Protein AF-A0A026WZ89-F1 (afdb_monomer_lite)

InterPro domains:
  IPR006076 FAD dependent oxidoreductase [PF01266] (88-191)
  IPR023209 D-amino-acid oxidase [PTHR11530] (75-196)

Structure (mmCIF, N/CA/C/O backbone):
data_AF-A0A026WZ89-F1
#
_entry.id   AF-A0A026WZ89-F1
#
loop_
_atom_site.group_PDB
_atom_site.id
_atom_site.type_symbol
_atom_site.label_atom_id
_atom_site.label_alt_id
_atom_site.label_comp_id
_atom_site.label_asym_id
_atom_site.label_entity_id
_atom_site.label_seq_id
_atom_site.pdbx_PDB_ins_code
_atom_site.Cartn_x
_atom_site.Cartn_y
_atom_site.Cartn_z
_atom_site.occupancy
_atom_site.B_iso_or_equiv
_atom_site.auth_seq_id
_atom_site.auth_comp_id
_atom_site.auth_asym_id
_atom_site.auth_atom_id
_atom_site.pdbx_PDB_model_num
ATOM 1 N N . MET A 1 1 ? -16.899 -4.564 26.098 1.00 80.94 1 MET A N 1
ATOM 2 C CA . MET A 1 1 ? -17.025 -3.342 25.270 1.00 80.94 1 MET A CA 1
ATOM 3 C C . MET A 1 1 ? -17.074 -3.781 23.821 1.00 80.94 1 MET A C 1
ATOM 5 O O . MET A 1 1 ? -16.331 -4.696 23.488 1.00 80.94 1 MET A O 1
ATOM 9 N N . LYS A 1 2 ? -17.943 -3.187 23.001 1.00 87.88 2 LYS A N 1
ATOM 10 C CA . LYS A 1 2 ? -18.013 -3.466 21.561 1.00 87.88 2 LYS A CA 1
ATOM 11 C C . LYS A 1 2 ? -17.421 -2.286 20.804 1.00 87.88 2 LYS A C 1
ATOM 13 O O . LYS A 1 2 ? -17.760 -1.152 21.132 1.00 87.88 2 LYS A O 1
ATOM 18 N N . ILE A 1 3 ? -16.538 -2.549 19.848 1.00 90.38 3 ILE A N 1
ATOM 19 C CA . ILE A 1 3 ? -15.858 -1.522 19.055 1.00 90.38 3 ILE A CA 1
ATOM 20 C C . ILE A 1 3 ? -16.005 -1.878 17.581 1.00 90.38 3 ILE A C 1
ATOM 22 O O . ILE A 1 3 ? -15.678 -2.990 17.167 1.00 90.38 3 ILE A O 1
ATOM 26 N N . ALA A 1 4 ? -16.487 -0.922 16.794 1.00 92.62 4 ALA A N 1
ATOM 27 C CA . ALA A 1 4 ? -16.527 -1.025 15.345 1.00 92.62 4 ALA A CA 1
ATOM 28 C C . ALA A 1 4 ? -15.346 -0.249 14.751 1.00 92.62 4 ALA A C 1
ATOM 30 O O . ALA A 1 4 ? -15.132 0.911 15.097 1.00 92.62 4 ALA A O 1
ATOM 31 N N . VAL A 1 5 ? -14.593 -0.880 13.853 1.00 92.94 5 VAL A N 1
ATOM 32 C CA . VAL A 1 5 ? -13.573 -0.223 13.030 1.00 92.94 5 VAL A CA 1
ATOM 33 C C . VAL A 1 5 ? -14.082 -0.197 11.597 1.00 92.94 5 VAL A C 1
ATOM 35 O O . VAL A 1 5 ? -14.373 -1.247 11.031 1.00 92.94 5 VAL A O 1
ATOM 38 N N . VAL A 1 6 ? -14.200 0.990 11.005 1.00 91.38 6 VAL A N 1
ATOM 39 C CA . VAL A 1 6 ? -14.677 1.159 9.626 1.00 91.38 6 VAL A CA 1
ATOM 40 C C . VAL A 1 6 ? -13.481 1.417 8.710 1.00 91.38 6 VAL A C 1
ATOM 42 O O . VAL A 1 6 ? -12.772 2.407 8.864 1.00 91.38 6 VAL A O 1
ATOM 45 N N . GLY A 1 7 ? -13.248 0.505 7.767 1.00 89.31 7 GLY A N 1
ATOM 46 C CA . GLY A 1 7 ? -12.163 0.535 6.790 1.00 89.31 7 GLY A CA 1
ATOM 47 C C . GLY A 1 7 ? -11.302 -0.732 6.823 1.00 89.31 7 GLY A C 1
ATOM 48 O O . GLY A 1 7 ? -10.605 -0.999 7.796 1.00 89.31 7 GLY A O 1
ATOM 49 N N . GLY A 1 8 ? -11.284 -1.483 5.717 1.00 89.44 8 GLY A N 1
ATOM 50 C CA . GLY A 1 8 ? -10.454 -2.689 5.542 1.00 89.44 8 GLY A CA 1
ATOM 51 C C . GLY A 1 8 ? -9.017 -2.416 5.077 1.00 89.44 8 GLY A C 1
ATOM 52 O O . GLY A 1 8 ? -8.271 -3.347 4.793 1.00 89.44 8 GLY A O 1
ATOM 53 N N . GLY A 1 9 ? -8.629 -1.143 4.957 1.00 89.19 9 GLY A N 1
ATOM 54 C CA . GLY A 1 9 ? -7.285 -0.734 4.545 1.00 89.19 9 GLY A CA 1
ATOM 55 C C . GLY A 1 9 ? -6.222 -0.958 5.624 1.00 89.19 9 GLY A C 1
ATOM 56 O O . GLY A 1 9 ? -6.530 -1.286 6.769 1.00 89.19 9 GLY A O 1
ATOM 57 N N . VAL A 1 10 ? -4.957 -0.685 5.284 1.00 89.75 10 VAL A N 1
ATOM 58 C CA . VAL A 1 10 ? -3.811 -0.830 6.200 1.00 89.75 10 VAL A CA 1
ATOM 59 C C . VAL A 1 10 ? -4.015 -0.074 7.514 1.00 89.75 10 VAL A C 1
ATOM 61 O O . VAL A 1 10 ? -3.660 -0.587 8.571 1.00 89.75 10 VAL A O 1
ATOM 64 N N . ILE A 1 11 ? -4.644 1.106 7.467 1.00 89.31 11 ILE A N 1
ATOM 65 C CA . ILE A 1 11 ? -4.934 1.906 8.660 1.00 89.31 11 ILE A CA 1
ATOM 66 C C . ILE A 1 11 ? -5.949 1.198 9.559 1.00 89.31 11 ILE A C 1
ATOM 68 O O . ILE A 1 11 ? -5.650 0.940 10.721 1.00 89.31 11 ILE A O 1
ATOM 72 N N . GLY A 1 12 ? -7.114 0.822 9.021 1.00 92.00 12 GLY A N 1
ATOM 73 C CA . GLY A 1 12 ? -8.179 0.200 9.807 1.00 92.00 12 GLY A CA 1
ATOM 74 C C . GLY A 1 12 ? -7.791 -1.175 10.352 1.00 92.00 12 GLY A C 1
ATOM 75 O O . GLY A 1 12 ? -7.985 -1.435 11.538 1.00 92.00 12 GLY A O 1
ATOM 76 N N . LEU A 1 13 ? -7.138 -2.024 9.550 1.00 93.19 13 LEU A N 1
ATOM 77 C CA . LEU A 1 13 ? -6.640 -3.319 10.030 1.00 93.19 13 LEU A CA 1
ATOM 78 C C . LEU A 1 13 ? -5.549 -3.164 11.099 1.00 93.19 13 LEU A C 1
ATOM 80 O O . LEU A 1 13 ? -5.564 -3.898 12.087 1.00 93.19 13 LEU A O 1
ATOM 84 N N . THR A 1 14 ? -4.646 -2.185 10.963 1.00 93.62 14 THR A N 1
ATOM 85 C CA . THR A 1 14 ? -3.652 -1.896 12.013 1.00 93.62 14 THR A CA 1
ATOM 86 C C . THR A 1 14 ? -4.333 -1.401 13.286 1.00 93.62 14 THR A C 1
ATOM 88 O O . THR A 1 14 ? -4.008 -1.875 14.372 1.00 93.62 14 THR A O 1
ATOM 91 N N . THR A 1 15 ? -5.319 -0.507 13.187 1.00 93.44 15 THR A N 1
ATOM 92 C CA . THR A 1 15 ? -6.103 -0.051 14.343 1.00 93.44 15 THR A CA 1
ATOM 93 C C . THR A 1 15 ? -6.823 -1.207 15.036 1.00 93.44 15 THR A C 1
ATOM 95 O O . THR A 1 15 ? -6.701 -1.346 16.252 1.00 93.44 15 THR A O 1
ATOM 98 N N . ALA A 1 16 ? -7.509 -2.074 14.289 1.00 94.38 16 ALA A N 1
ATOM 99 C CA . ALA A 1 16 ? -8.207 -3.234 14.841 1.00 94.38 16 ALA A CA 1
ATOM 100 C C . ALA A 1 16 ? -7.247 -4.213 15.536 1.00 94.38 16 ALA A C 1
ATOM 102 O O . ALA A 1 16 ? -7.506 -4.646 16.660 1.00 94.38 16 ALA A O 1
ATOM 103 N N . PHE A 1 17 ? -6.106 -4.508 14.905 1.00 94.75 17 PHE A N 1
ATOM 104 C CA . PHE A 1 17 ? -5.068 -5.354 15.490 1.00 94.75 17 PHE A CA 1
ATOM 105 C C . PHE A 1 17 ? -4.565 -4.778 16.819 1.00 94.75 17 PHE A C 1
ATOM 107 O O . PHE A 1 17 ? -4.553 -5.464 17.842 1.00 94.75 17 PHE A O 1
ATOM 114 N N . ARG A 1 18 ? -4.200 -3.495 16.842 1.00 93.69 18 ARG A N 1
ATOM 115 C CA . ARG A 1 18 ? -3.661 -2.862 18.051 1.00 93.69 18 ARG A CA 1
ATOM 116 C C . ARG A 1 18 ? -4.703 -2.761 19.162 1.00 93.69 18 ARG A C 1
ATOM 118 O O . ARG A 1 18 ? -4.381 -3.042 20.316 1.00 93.69 18 ARG A O 1
ATOM 125 N N . LEU A 1 19 ? -5.959 -2.457 18.832 1.00 92.44 19 LEU A N 1
ATOM 126 C CA . LEU A 1 19 ? -7.066 -2.515 19.790 1.00 92.44 19 LEU A CA 1
ATOM 127 C C . LEU A 1 19 ? -7.163 -3.894 20.451 1.00 92.44 19 LEU A C 1
ATOM 129 O O . LEU A 1 19 ? -7.210 -3.972 21.677 1.00 92.44 19 LEU A O 1
ATOM 133 N N . GLN A 1 20 ? -7.133 -4.971 19.662 1.00 90.88 20 GLN A N 1
ATOM 134 C CA . GLN A 1 20 ? -7.302 -6.337 20.163 1.00 90.88 20 GLN A CA 1
ATOM 135 C C . GLN A 1 20 ? -6.132 -6.795 21.041 1.00 90.88 20 GLN A C 1
ATOM 137 O O . GLN A 1 20 ? -6.346 -7.470 22.047 1.00 90.88 20 GLN A O 1
ATOM 142 N N . TYR A 1 21 ? -4.894 -6.471 20.667 1.00 87.88 21 TYR A N 1
ATOM 143 C CA . TYR A 1 21 ? -3.712 -7.084 21.284 1.00 87.88 21 TYR A CA 1
ATOM 144 C C . TYR A 1 21 ? -2.999 -6.191 22.305 1.00 87.88 21 TYR A C 1
ATOM 146 O O . TYR A 1 21 ? -2.444 -6.707 23.285 1.00 87.88 21 TYR A O 1
ATOM 154 N N . GLU A 1 22 ? -3.037 -4.872 22.116 1.00 88.00 22 GLU A N 1
ATOM 155 C CA . GLU A 1 22 ? -2.251 -3.920 22.909 1.00 88.00 22 GLU A CA 1
ATOM 156 C C . GLU A 1 22 ? -3.095 -3.147 23.925 1.00 88.00 22 GLU A C 1
ATOM 158 O O . GLU A 1 22 ? -2.641 -2.943 25.048 1.00 88.00 22 GLU A O 1
ATOM 163 N N . PHE A 1 23 ? -4.323 -2.755 23.570 1.00 83.81 23 PHE A N 1
ATOM 164 C CA . PHE A 1 23 ? -5.112 -1.828 24.393 1.00 83.81 23 PHE A CA 1
ATOM 165 C C . PHE A 1 23 ? -6.318 -2.469 25.086 1.00 83.81 23 PHE A C 1
ATOM 167 O O . PHE A 1 23 ? -6.592 -2.163 26.245 1.00 83.81 23 PHE A O 1
ATOM 174 N N . MET A 1 24 ? -7.058 -3.349 24.405 1.00 84.38 24 MET A N 1
ATOM 175 C CA . MET A 1 24 ? -8.361 -3.837 24.868 1.00 84.38 24 MET A CA 1
ATOM 176 C C . MET A 1 24 ? -8.593 -5.317 24.544 1.00 84.38 24 MET A C 1
ATOM 178 O O . MET A 1 24 ? -9.488 -5.680 23.784 1.00 84.38 24 MET A O 1
ATOM 182 N N . ARG A 1 25 ? -7.838 -6.203 25.202 1.00 81.94 25 ARG A N 1
ATOM 183 C CA . ARG A 1 25 ? -7.876 -7.661 24.957 1.00 81.94 25 ARG A CA 1
ATOM 184 C C . ARG A 1 25 ? -9.243 -8.331 25.114 1.00 81.94 25 ARG A C 1
ATOM 186 O O . ARG A 1 25 ? -9.478 -9.363 24.500 1.00 81.94 25 ARG A O 1
ATOM 193 N N . ASN A 1 26 ? -10.133 -7.742 25.913 1.00 88.12 26 ASN A N 1
ATOM 194 C CA . ASN A 1 26 ? -11.479 -8.264 26.175 1.00 88.12 26 ASN A CA 1
ATOM 195 C C . ASN A 1 26 ? -12.580 -7.513 25.402 1.00 88.12 26 ASN A C 1
ATOM 197 O O . ASN A 1 26 ? -13.765 -7.703 25.685 1.00 88.12 26 ASN A O 1
ATOM 201 N N . ALA A 1 27 ? -12.221 -6.59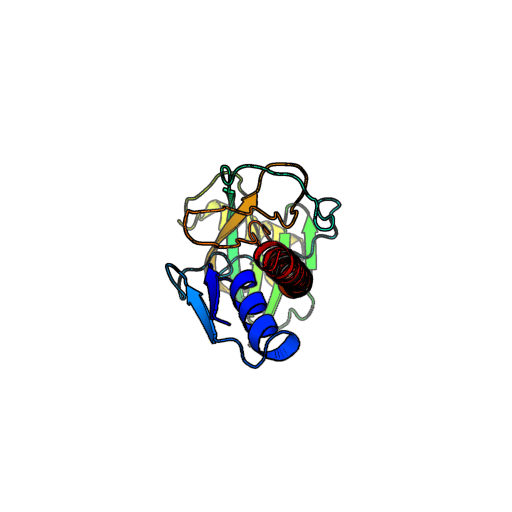6 24.498 1.00 87.75 27 A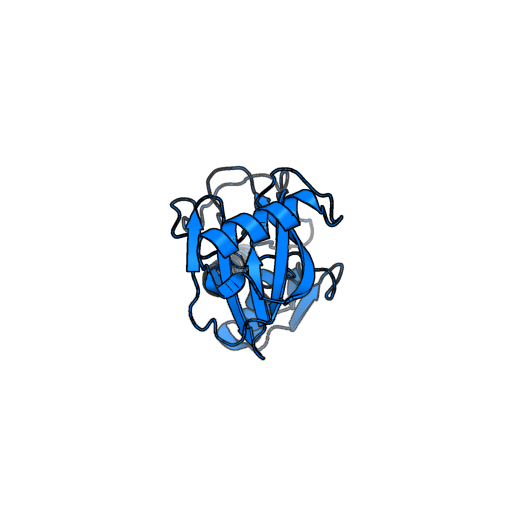LA A N 1
ATOM 202 C CA . ALA A 1 27 ? -13.198 -5.939 23.640 1.00 87.75 27 ALA A CA 1
ATOM 203 C C . ALA A 1 27 ? -13.593 -6.854 22.475 1.00 87.75 27 ALA A C 1
ATOM 205 O O . ALA A 1 27 ? -12.768 -7.578 21.927 1.00 87.75 27 ALA A O 1
ATOM 206 N N . GLU A 1 28 ? -14.865 -6.794 22.094 1.00 91.94 28 GLU A N 1
ATOM 207 C CA . GLU A 1 28 ? -15.373 -7.398 20.866 1.00 91.94 28 GLU A CA 1
ATOM 208 C C . GLU A 1 28 ? -15.154 -6.388 19.736 1.00 91.94 28 GLU A C 1
ATOM 210 O O . GLU A 1 28 ? -15.788 -5.328 19.722 1.00 91.94 28 GLU A O 1
ATOM 215 N N . ILE A 1 29 ? -14.218 -6.683 18.833 1.00 93.81 29 ILE A N 1
ATOM 216 C CA . ILE A 1 29 ? -13.829 -5.787 17.739 1.00 93.81 29 ILE A CA 1
ATOM 217 C C . ILE A 1 29 ? -14.390 -6.332 16.432 1.00 93.81 29 ILE A C 1
ATOM 219 O O . ILE A 1 29 ? -14.101 -7.462 16.046 1.00 93.81 29 ILE A O 1
ATOM 223 N N . THR A 1 30 ? -15.180 -5.516 15.739 1.00 95.25 30 THR A N 1
ATOM 224 C CA . THR A 1 30 ? -15.721 -5.838 14.413 1.00 95.25 30 THR A CA 1
ATOM 225 C C . THR A 1 30 ? -15.164 -4.862 13.387 1.00 95.25 30 THR A C 1
ATOM 227 O O . THR A 1 30 ? -15.253 -3.650 13.579 1.00 95.25 30 THR A O 1
ATOM 230 N N . VAL A 1 31 ? -14.594 -5.380 12.298 1.00 95.00 31 VAL A N 1
ATOM 231 C CA . VAL A 1 31 ? -14.108 -4.565 11.177 1.00 95.00 31 VAL A CA 1
ATOM 232 C C . VAL A 1 31 ? -15.152 -4.569 10.068 1.00 95.00 31 VAL A C 1
ATOM 234 O O . VAL A 1 31 ? -15.514 -5.629 9.563 1.00 95.00 31 VAL A O 1
ATOM 237 N N . PHE A 1 32 ? -15.610 -3.385 9.676 1.00 94.44 32 PHE A N 1
ATOM 238 C CA . PHE A 1 32 ? -16.506 -3.180 8.545 1.00 94.44 32 PHE A CA 1
ATOM 239 C C . PHE A 1 32 ? -15.726 -2.610 7.367 1.00 94.44 32 PHE A C 1
ATOM 241 O O . PHE A 1 32 ? -14.955 -1.665 7.521 1.00 94.44 32 PHE A O 1
ATOM 248 N N . ALA A 1 33 ? -15.941 -3.158 6.180 1.00 91.50 33 ALA A N 1
ATOM 249 C CA . ALA A 1 33 ? -15.393 -2.643 4.936 1.00 91.50 33 ALA A CA 1
ATOM 250 C C . ALA A 1 33 ? -16.383 -2.930 3.807 1.00 91.50 33 ALA A C 1
ATOM 252 O O . ALA A 1 33 ? -17.078 -3.942 3.850 1.00 91.50 33 ALA A O 1
ATOM 253 N N . GLU A 1 34 ? -16.429 -2.060 2.799 1.00 88.56 34 GLU A N 1
ATOM 254 C CA . GLU A 1 34 ? -17.180 -2.337 1.569 1.00 88.56 34 GLU A CA 1
ATOM 255 C C . GLU A 1 34 ? -16.593 -3.553 0.834 1.00 88.56 34 GLU A C 1
ATOM 257 O O . GLU A 1 34 ? -17.320 -4.428 0.372 1.00 88.56 34 GLU A O 1
ATOM 262 N N . SER A 1 35 ? -15.262 -3.636 0.783 1.00 87.31 35 SER A N 1
ATOM 263 C CA . SER A 1 35 ? -14.512 -4.770 0.251 1.00 87.31 35 SER A CA 1
ATOM 264 C C . SER A 1 35 ? -13.214 -4.959 1.035 1.00 87.31 35 SER A C 1
ATOM 266 O O . SER A 1 35 ? -12.618 -3.990 1.509 1.00 87.31 35 SER A O 1
ATOM 268 N N . PHE A 1 36 ? -12.769 -6.210 1.154 1.00 86.56 36 PHE A N 1
ATOM 269 C CA . PHE A 1 36 ? -11.438 -6.557 1.666 1.00 86.56 36 PHE A CA 1
ATOM 270 C C . PHE A 1 36 ? -10.428 -6.835 0.546 1.00 86.56 36 PHE A C 1
ATOM 272 O O . PHE A 1 36 ? -9.226 -6.794 0.793 1.00 86.56 36 PHE A O 1
ATOM 279 N N . ASP A 1 37 ? -10.908 -7.058 -0.680 1.00 83.06 37 ASP A N 1
ATOM 280 C CA . ASP A 1 37 ? -10.068 -7.317 -1.851 1.00 83.06 37 ASP A CA 1
ATOM 281 C C . ASP A 1 37 ? -9.722 -6.014 -2.588 1.00 83.06 37 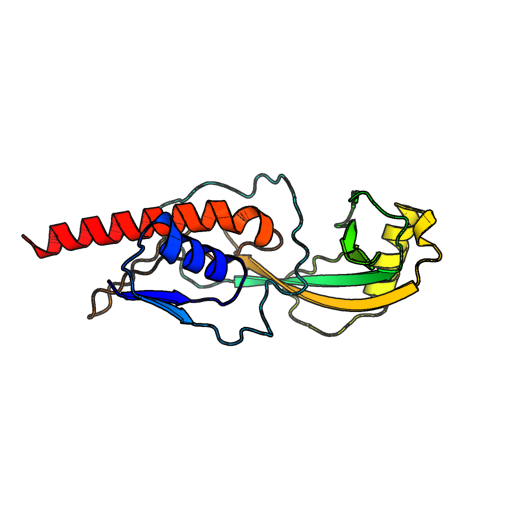ASP A C 1
ATOM 283 O O . ASP A 1 37 ? -8.587 -5.813 -3.017 1.00 83.06 37 ASP A O 1
ATOM 287 N N . ASN A 1 38 ? -10.685 -5.091 -2.681 1.00 81.56 38 ASN A N 1
ATOM 288 C CA . ASN A 1 38 ? -10.546 -3.813 -3.380 1.00 81.56 38 ASN A CA 1
ATOM 289 C C . ASN A 1 38 ? -10.398 -2.664 -2.377 1.00 81.56 38 ASN A C 1
ATOM 291 O O . ASN A 1 38 ? -11.351 -1.943 -2.086 1.00 81.56 38 ASN A O 1
ATOM 295 N N . ILE A 1 39 ? -9.195 -2.501 -1.826 1.00 82.94 39 ILE A N 1
ATOM 296 C CA . ILE A 1 39 ? -8.883 -1.466 -0.828 1.00 82.94 39 ILE A CA 1
ATOM 297 C C . ILE A 1 39 ? -7.881 -0.446 -1.371 1.00 82.94 39 ILE A C 1
ATOM 299 O O . ILE A 1 39 ? -6.947 -0.791 -2.083 1.00 82.94 39 ILE A O 1
ATOM 303 N N . VAL A 1 40 ? -7.991 0.811 -0.938 1.00 75.50 40 VAL A N 1
ATOM 304 C CA . VAL A 1 40 ? -7.070 1.910 -1.313 1.00 75.50 40 VAL A CA 1
ATOM 305 C C . VAL A 1 40 ? -5.622 1.715 -0.837 1.00 75.50 40 VAL A C 1
ATOM 307 O O . VAL A 1 40 ? -4.722 2.457 -1.207 1.00 75.50 40 VAL A O 1
ATOM 310 N N . SER A 1 41 ? -5.378 0.725 0.025 1.00 74.00 41 SER A N 1
ATOM 311 C CA . SER A 1 41 ? -4.022 0.320 0.416 1.00 74.00 41 SER A CA 1
ATOM 312 C C . SER A 1 41 ? -3.381 -0.645 -0.583 1.00 74.00 41 SER A C 1
ATOM 314 O O . SER A 1 41 ? -2.167 -0.826 -0.556 1.00 74.00 41 SER A O 1
ATOM 316 N N . TYR A 1 42 ? -4.180 -1.269 -1.450 1.00 75.56 42 TYR A N 1
ATOM 317 C CA . TYR A 1 42 ? -3.707 -2.128 -2.522 1.00 75.56 42 TYR A CA 1
ATOM 318 C C . TYR A 1 42 ? -3.136 -1.244 -3.634 1.00 75.56 42 TYR A C 1
ATOM 320 O O . TYR A 1 42 ? -3.732 -0.231 -3.993 1.00 75.56 42 TYR A O 1
ATOM 328 N N . THR A 1 43 ? -1.945 -1.572 -4.137 1.00 74.88 43 THR A N 1
ATOM 329 C CA . THR A 1 43 ? -1.241 -0.821 -5.196 1.00 74.88 43 THR A CA 1
ATOM 330 C C . THR A 1 43 ? -0.776 0.603 -4.841 1.00 74.88 43 THR A C 1
ATOM 332 O O . THR A 1 43 ? 0.126 1.128 -5.502 1.00 74.88 43 THR A O 1
ATOM 335 N N . ALA A 1 44 ? -1.272 1.225 -3.773 1.00 65.06 44 ALA A N 1
ATOM 336 C CA . ALA A 1 44 ? -0.687 2.452 -3.250 1.00 65.06 44 ALA A CA 1
ATOM 337 C C . ALA A 1 44 ? 0.736 2.156 -2.752 1.00 65.06 44 ALA A C 1
ATOM 339 O O . ALA A 1 44 ? 0.937 1.586 -1.679 1.00 65.06 44 ALA A O 1
ATOM 340 N N . ALA A 1 45 ? 1.751 2.524 -3.537 1.00 59.09 45 ALA A N 1
ATOM 341 C CA . ALA A 1 45 ? 3.122 2.436 -3.060 1.00 59.09 45 ALA A CA 1
ATOM 342 C C . ALA A 1 45 ? 3.245 3.332 -1.824 1.00 59.09 45 ALA A C 1
ATOM 344 O O . ALA A 1 45 ? 2.949 4.528 -1.900 1.00 59.09 45 ALA A O 1
ATOM 345 N N . GLY A 1 46 ? 3.654 2.742 -0.699 1.00 61.84 46 GLY A N 1
ATOM 346 C CA . GLY A 1 46 ? 4.006 3.482 0.504 1.00 61.84 46 GLY A CA 1
ATOM 347 C C . GLY A 1 46 ? 5.214 4.355 0.194 1.00 61.84 46 GLY A C 1
ATOM 348 O O . GLY A 1 46 ? 6.340 3.863 0.162 1.00 61.84 46 GLY A O 1
ATOM 349 N N . ILE A 1 47 ? 4.990 5.633 -0.097 1.00 64.00 47 ILE A N 1
ATOM 350 C CA . ILE A 1 47 ? 6.074 6.568 -0.375 1.00 64.00 47 ILE A CA 1
ATOM 351 C C . ILE A 1 47 ? 6.532 7.135 0.962 1.00 64.00 47 ILE A C 1
ATOM 353 O O . ILE A 1 47 ? 5.825 7.912 1.601 1.00 64.00 47 ILE A O 1
ATOM 357 N N . PHE A 1 48 ? 7.750 6.779 1.371 1.00 57.31 48 PHE A N 1
ATOM 358 C CA . PHE A 1 48 ? 8.400 7.420 2.507 1.00 57.31 48 PHE A CA 1
ATOM 359 C C . PHE A 1 48 ? 8.931 8.792 2.083 1.00 57.31 48 PHE A C 1
ATOM 361 O O . PHE A 1 48 ? 10.077 8.947 1.663 1.00 57.31 48 PHE A O 1
ATOM 368 N N . ARG A 1 49 ? 8.071 9.803 2.161 1.00 60.81 49 ARG A N 1
ATOM 369 C CA . ARG A 1 49 ? 8.459 11.206 2.019 1.00 60.81 49 ARG A CA 1
ATOM 370 C C . ARG A 1 49 ? 8.552 11.834 3.408 1.00 60.81 49 ARG A C 1
ATOM 372 O O . ARG A 1 49 ? 7.554 11.975 4.106 1.00 60.81 49 ARG A O 1
ATOM 379 N N . VAL A 1 50 ? 9.744 12.245 3.825 1.00 50.59 50 VAL A N 1
ATOM 380 C CA . VAL A 1 50 ? 9.884 13.063 5.040 1.00 50.59 50 VAL A CA 1
ATOM 381 C C . VAL A 1 50 ? 9.393 14.475 4.699 1.00 50.59 50 VAL A C 1
ATOM 383 O O . VAL A 1 50 ? 10.168 15.329 4.284 1.00 50.59 50 VAL A O 1
ATOM 386 N N . GLY A 1 51 ? 8.076 14.683 4.743 1.00 54.88 51 GLY A N 1
ATOM 387 C CA . GLY A 1 51 ? 7.416 15.948 4.421 1.00 54.88 51 GLY A CA 1
ATOM 388 C C . GLY A 1 51 ? 6.902 16.674 5.664 1.00 54.88 51 GLY A C 1
ATOM 389 O O . GLY A 1 51 ? 6.572 16.054 6.672 1.00 54.88 51 GLY A O 1
ATOM 390 N N . THR A 1 52 ? 6.771 17.998 5.574 1.00 46.41 52 THR A N 1
ATOM 391 C CA . THR A 1 52 ? 6.223 18.875 6.632 1.00 46.41 52 THR A CA 1
ATOM 392 C C . THR A 1 52 ? 4.703 18.757 6.813 1.00 46.41 52 THR A C 1
ATOM 394 O O . THR A 1 52 ? 4.127 19.404 7.686 1.00 46.41 52 THR A O 1
ATOM 397 N N . SER A 1 53 ? 4.034 17.930 6.004 1.00 49.91 53 SER A N 1
ATOM 398 C CA . SER A 1 53 ? 2.574 17.759 5.987 1.00 49.91 53 SER A CA 1
ATOM 399 C C . SER A 1 53 ? 2.013 16.969 7.176 1.00 49.91 53 SER A C 1
ATOM 401 O O . SER A 1 53 ? 0.795 16.818 7.278 1.00 49.91 53 SER A O 1
ATOM 403 N N . TYR A 1 54 ? 2.872 16.473 8.071 1.00 54.47 54 TYR A N 1
ATOM 404 C CA . TYR A 1 54 ? 2.472 15.677 9.229 1.00 54.47 54 TYR A CA 1
ATOM 405 C C . TYR A 1 54 ? 2.640 16.456 10.527 1.00 54.47 54 TYR A C 1
ATOM 407 O O . TYR A 1 54 ? 3.723 16.932 10.863 1.00 54.47 54 TYR A O 1
ATOM 415 N N . CYS A 1 55 ? 1.545 16.579 11.268 1.00 50.38 55 CYS A N 1
ATOM 416 C CA . CYS A 1 55 ? 1.506 17.075 12.637 1.00 50.38 55 CYS A CA 1
ATOM 417 C C . CYS A 1 55 ? 0.579 16.164 13.445 1.00 50.38 55 CYS A C 1
ATOM 419 O O . CYS A 1 55 ? -0.291 15.517 12.864 1.00 50.38 55 CYS A O 1
ATOM 421 N N . GLY A 1 56 ? 0.801 16.096 14.760 1.00 46.03 56 GLY A N 1
ATOM 422 C CA . GLY A 1 56 ? -0.026 15.307 15.677 1.00 46.03 56 GLY A CA 1
ATOM 423 C C . GLY A 1 56 ? -1.498 15.730 15.678 1.00 46.03 56 GLY A C 1
ATOM 424 O O . GLY A 1 56 ? -1.886 16.681 14.993 1.00 46.03 56 GLY A O 1
ATOM 425 N N . ALA A 1 57 ? -2.312 15.007 16.447 1.00 52.66 57 ALA A N 1
ATOM 426 C CA . ALA A 1 57 ? -3.742 15.266 16.576 1.00 52.66 57 ALA A CA 1
ATOM 427 C C . ALA A 1 57 ? -4.032 16.747 16.889 1.00 52.66 57 ALA A C 1
ATOM 429 O O . ALA A 1 57 ? -3.304 17.388 17.650 1.00 52.66 57 ALA A O 1
ATOM 430 N N . SER A 1 58 ? -5.098 17.300 16.303 1.00 52.03 58 SER A N 1
ATOM 431 C CA . SER A 1 58 ? -5.604 18.624 16.679 1.00 52.03 58 SER A CA 1
ATOM 432 C C . SER A 1 58 ? -7.115 18.610 16.827 1.00 52.03 58 SER A C 1
ATOM 434 O O . SER A 1 58 ? -7.804 17.970 16.040 1.00 52.03 58 SER A O 1
ATOM 436 N N . GLU A 1 59 ? -7.627 19.392 17.771 1.00 49.03 59 GLU A N 1
ATOM 437 C CA . GLU A 1 59 ? -9.049 19.483 18.131 1.00 49.03 59 GLU A CA 1
ATOM 438 C C . GLU A 1 59 ? -9.899 20.307 17.135 1.00 49.03 59 GLU A C 1
ATOM 440 O O . GLU A 1 59 ? -10.817 21.021 17.527 1.00 49.03 59 GLU A O 1
ATOM 445 N N . THR A 1 60 ? -9.589 20.278 15.837 1.00 49.03 60 THR A N 1
ATOM 446 C CA . THR A 1 60 ? -10.324 21.070 14.838 1.00 49.03 60 THR A CA 1
ATOM 447 C C . THR A 1 60 ? -11.452 20.255 14.210 1.00 49.03 60 THR A C 1
ATOM 449 O O . THR A 1 60 ? -11.179 19.269 13.527 1.00 49.03 60 THR A O 1
ATOM 452 N N . ASN A 1 61 ? -12.694 20.713 14.390 1.00 40.16 61 ASN A N 1
ATOM 453 C CA . ASN A 1 61 ? -13.893 20.205 13.716 1.00 40.16 61 ASN A CA 1
ATOM 454 C C . ASN A 1 61 ? -13.895 20.625 12.233 1.00 40.16 61 ASN A C 1
ATOM 456 O O . ASN A 1 61 ? -14.396 21.692 11.879 1.00 40.16 61 ASN A O 1
ATOM 460 N N . THR A 1 62 ? -13.342 19.801 11.354 1.00 44.25 62 THR A N 1
ATOM 461 C CA . THR A 1 62 ? -13.494 19.913 9.899 1.00 44.25 62 THR A CA 1
ATOM 462 C C . THR A 1 62 ? -14.526 18.896 9.414 1.00 44.25 62 THR A C 1
ATOM 464 O O . THR A 1 62 ? -14.272 17.698 9.439 1.00 44.25 62 THR A O 1
ATOM 467 N N . SER A 1 63 ? -15.682 19.342 8.925 1.00 45.09 63 SER A N 1
ATOM 468 C CA . SER A 1 63 ? -16.699 18.454 8.330 1.00 45.09 63 SER A CA 1
ATOM 469 C C . SER A 1 63 ? -16.089 17.380 7.409 1.00 45.09 63 SER A C 1
ATOM 471 O O . SER A 1 63 ? -15.142 17.690 6.681 1.00 45.09 63 SER A O 1
ATOM 473 N N . LEU A 1 64 ? -16.665 16.169 7.403 1.00 50.66 64 LEU A N 1
ATOM 474 C CA . LEU A 1 64 ? -16.313 14.958 6.623 1.00 50.66 64 LEU A CA 1
ATOM 475 C C . LEU A 1 64 ? -16.208 15.125 5.079 1.00 50.66 64 LEU A C 1
ATOM 477 O O . LEU A 1 64 ? -16.248 14.147 4.340 1.00 50.66 64 LEU A O 1
ATOM 481 N N . ASN A 1 65 ? -16.087 16.341 4.550 1.00 47.97 65 ASN A N 1
ATOM 482 C CA . ASN A 1 65 ? -16.625 16.700 3.240 1.00 47.97 65 ASN A CA 1
ATOM 483 C C . ASN A 1 65 ? -15.618 16.890 2.094 1.00 47.97 65 ASN A C 1
ATOM 485 O O . ASN A 1 65 ? -16.019 17.402 1.055 1.00 47.97 65 ASN A O 1
ATOM 489 N N . SER A 1 66 ? -14.362 16.448 2.193 1.00 57.88 66 SER A N 1
ATOM 490 C CA . SER A 1 66 ? -13.527 16.334 0.981 1.00 57.88 66 SER A CA 1
ATOM 491 C C . SER A 1 66 ? -12.373 15.342 1.131 1.00 57.88 66 SER A C 1
ATOM 493 O O . SER A 1 66 ? -11.225 15.706 1.399 1.00 57.88 66 SER A O 1
ATOM 495 N N . ILE A 1 67 ? -12.670 14.053 0.930 1.00 65.75 67 ILE A N 1
ATOM 496 C CA . ILE A 1 67 ? -11.632 13.120 0.480 1.00 65.75 67 ILE A CA 1
ATOM 497 C C . ILE A 1 67 ? -11.487 13.329 -1.022 1.00 65.75 67 ILE A C 1
ATOM 499 O O . ILE A 1 67 ? -12.450 13.166 -1.764 1.00 65.75 67 ILE A O 1
ATOM 503 N N . LEU A 1 68 ? -10.281 13.676 -1.447 1.00 71.81 68 LEU A N 1
ATOM 504 C CA . LEU A 1 68 ? -9.879 13.659 -2.845 1.00 71.81 68 LEU A CA 1
ATOM 505 C C . LEU A 1 68 ? -8.945 12.482 -3.078 1.00 71.81 68 LEU A C 1
ATOM 507 O O . LEU A 1 68 ? -8.335 11.962 -2.144 1.00 71.81 68 LEU A O 1
ATOM 511 N N . TYR A 1 69 ? -8.788 12.064 -4.326 1.00 74.12 69 TYR A N 1
ATOM 512 C CA . TYR A 1 69 ? -7.908 10.951 -4.656 1.00 74.12 69 TYR A CA 1
ATOM 513 C C . TYR A 1 69 ? -6.724 11.408 -5.500 1.00 74.12 69 TYR A C 1
ATOM 515 O O . TYR A 1 69 ? -6.864 12.169 -6.456 1.00 74.12 69 TYR A O 1
ATOM 523 N N . PHE A 1 70 ? -5.533 10.912 -5.157 1.00 75.44 70 PHE A N 1
ATOM 524 C CA . PHE A 1 70 ? -4.415 10.907 -6.094 1.00 75.44 70 PHE A CA 1
ATOM 525 C C . PHE A 1 70 ? -4.319 9.548 -6.764 1.00 75.44 70 PHE A C 1
ATOM 527 O O . PHE A 1 70 ? -4.058 8.539 -6.108 1.00 75.44 70 PHE A O 1
ATOM 534 N N . PHE A 1 71 ? -4.429 9.541 -8.083 1.00 80.69 71 PHE A N 1
ATOM 535 C CA . PHE A 1 71 ? -4.172 8.358 -8.881 1.00 80.69 71 PHE A CA 1
ATOM 536 C C . PHE A 1 71 ? -2.684 8.005 -8.885 1.00 80.69 71 PHE A C 1
ATOM 538 O O . PHE A 1 71 ? -1.812 8.877 -9.015 1.00 80.69 71 PHE A O 1
ATOM 545 N N . ASN A 1 72 ? -2.399 6.708 -8.795 1.00 83.12 72 ASN A N 1
ATOM 546 C CA . ASN A 1 72 ? -1.074 6.142 -8.968 1.00 83.12 72 ASN A CA 1
ATOM 547 C C . ASN A 1 72 ? -1.068 5.037 -10.018 1.00 83.12 72 ASN A C 1
ATOM 549 O O . ASN A 1 72 ? -1.967 4.207 -10.069 1.00 83.12 72 ASN A O 1
ATOM 553 N N . CYS A 1 73 ? 0.010 4.988 -10.792 1.00 86.56 73 CYS A N 1
ATOM 554 C CA . CYS A 1 73 ? 0.347 3.891 -11.683 1.00 86.56 73 CYS A CA 1
ATOM 555 C C . CYS A 1 73 ? 1.727 3.342 -11.318 1.00 86.56 73 CYS A C 1
ATOM 557 O O . CYS A 1 73 ? 2.672 4.111 -11.111 1.00 86.56 73 CYS A O 1
ATOM 559 N N . ASN A 1 74 ? 1.823 2.015 -11.254 1.00 90.62 74 ASN A N 1
ATOM 560 C CA . ASN A 1 74 ? 3.033 1.267 -10.954 1.00 90.62 74 ASN A CA 1
ATOM 561 C C . ASN A 1 74 ? 3.246 0.171 -11.999 1.00 90.62 74 ASN A C 1
ATOM 563 O O . ASN A 1 74 ? 2.302 -0.414 -12.533 1.00 90.62 74 ASN A O 1
ATOM 567 N N . LEU A 1 75 ? 4.508 -0.166 -12.231 1.00 93.94 75 LEU A N 1
ATOM 568 C CA . LEU A 1 75 ? 4.926 -1.264 -13.088 1.00 93.94 75 LEU A CA 1
ATOM 569 C C . LEU A 1 75 ? 5.689 -2.267 -12.240 1.00 93.94 75 LEU A C 1
ATOM 571 O O . LEU A 1 75 ? 6.631 -1.904 -11.543 1.00 93.94 75 LEU A O 1
ATOM 575 N N . ILE A 1 76 ? 5.317 -3.535 -12.320 1.00 95.19 76 ILE A N 1
ATOM 576 C CA . ILE A 1 76 ? 6.046 -4.607 -11.655 1.00 95.19 76 ILE A CA 1
ATOM 577 C C . ILE A 1 76 ? 6.909 -5.289 -12.702 1.00 95.19 76 ILE A C 1
ATOM 579 O O . ILE A 1 76 ? 6.390 -5.783 -13.702 1.00 95.19 76 ILE A O 1
ATOM 583 N N . VAL A 1 77 ? 8.220 -5.319 -12.484 1.00 97.19 77 VAL A N 1
ATOM 584 C CA . VAL A 1 77 ? 9.189 -5.896 -13.422 1.00 97.19 77 VAL A CA 1
ATOM 585 C C . VAL A 1 77 ? 10.006 -7.002 -12.771 1.00 97.19 77 VAL A C 1
ATOM 587 O O . VAL A 1 77 ? 10.205 -7.008 -11.559 1.00 97.19 77 VAL A O 1
ATOM 590 N N . ASN A 1 78 ? 10.507 -7.934 -13.576 1.00 97.94 78 ASN A N 1
ATOM 591 C CA . ASN A 1 78 ? 11.477 -8.927 -13.137 1.00 97.94 78 ASN A CA 1
ATOM 592 C C . ASN A 1 78 ? 12.889 -8.331 -13.220 1.00 97.94 78 ASN A C 1
ATOM 594 O O . ASN A 1 78 ? 13.400 -8.105 -14.321 1.00 97.94 78 ASN A O 1
ATOM 598 N N . ALA A 1 79 ? 13.502 -8.063 -12.069 1.00 97.56 79 ALA A N 1
ATOM 599 C CA . ALA A 1 79 ? 14.856 -7.523 -11.975 1.00 97.56 79 ALA A CA 1
ATOM 600 C C . ALA A 1 79 ? 15.534 -7.979 -10.665 1.00 97.56 79 ALA A C 1
ATOM 602 O O . ALA A 1 79 ? 15.797 -7.164 -9.777 1.00 97.56 79 ALA A O 1
ATOM 603 N N . PRO A 1 80 ? 15.856 -9.281 -10.522 1.00 97.00 80 PRO A N 1
ATOM 604 C CA . PRO A 1 80 ? 16.340 -9.868 -9.270 1.00 97.00 80 PRO A CA 1
ATOM 605 C C . PRO A 1 80 ? 17.674 -9.295 -8.785 1.00 97.00 80 PRO A C 1
ATOM 607 O O . PRO A 1 80 ? 18.019 -9.474 -7.618 1.00 97.00 80 PRO A O 1
ATOM 610 N N . TRP A 1 81 ? 18.425 -8.619 -9.654 1.00 97.25 81 TRP A N 1
ATOM 611 C CA . TRP A 1 81 ? 19.680 -7.946 -9.322 1.00 97.25 81 TRP A CA 1
ATOM 612 C C . TRP A 1 81 ? 19.488 -6.610 -8.588 1.00 97.25 81 TRP A C 1
ATOM 614 O O . TRP A 1 81 ? 20.442 -6.111 -7.996 1.00 97.25 81 TRP A O 1
ATOM 624 N N . ILE A 1 82 ? 18.286 -6.026 -8.582 1.00 96.88 82 ILE A N 1
ATOM 625 C CA . ILE A 1 82 ? 18.011 -4.798 -7.828 1.00 96.88 82 ILE A CA 1
ATOM 626 C C . ILE A 1 82 ? 17.712 -5.173 -6.377 1.00 96.88 82 ILE A C 1
ATOM 628 O O . ILE A 1 82 ? 16.707 -5.815 -6.082 1.00 96.88 82 ILE A O 1
ATOM 632 N N . LYS A 1 83 ? 18.611 -4.789 -5.467 1.00 94.94 83 LYS A N 1
ATOM 633 C CA . LYS A 1 83 ? 18.515 -5.108 -4.029 1.00 94.94 83 LYS A CA 1
ATOM 634 C C . LYS A 1 83 ? 18.276 -3.896 -3.137 1.00 94.94 83 LYS A C 1
ATOM 636 O O . LYS A 1 83 ? 17.929 -4.059 -1.974 1.00 94.94 83 LYS A O 1
ATOM 641 N N . MET A 1 84 ? 18.461 -2.696 -3.674 1.00 93.31 84 MET A N 1
ATOM 642 C CA . MET A 1 84 ? 18.311 -1.445 -2.941 1.00 93.31 84 MET A CA 1
ATOM 643 C C . MET A 1 84 ? 17.086 -0.689 -3.428 1.00 93.31 84 MET A C 1
ATOM 645 O O . MET A 1 84 ? 16.793 -0.684 -4.625 1.00 93.31 84 MET A O 1
ATOM 649 N N . PHE A 1 85 ? 16.396 -0.034 -2.496 1.00 91.44 85 PHE A N 1
ATOM 650 C CA . PHE A 1 85 ? 15.376 0.938 -2.858 1.00 91.44 85 PHE A CA 1
ATOM 651 C C . PHE A 1 85 ? 16.042 2.210 -3.397 1.00 91.44 85 PHE A C 1
ATOM 653 O O . PHE A 1 85 ? 17.132 2.589 -2.961 1.00 91.44 85 PHE A O 1
ATOM 660 N N . CYS A 1 86 ? 15.383 2.884 -4.333 1.00 90.62 86 CYS A N 1
ATOM 661 C CA . CYS A 1 86 ? 15.788 4.201 -4.814 1.00 90.62 86 CYS A CA 1
ATOM 662 C C . CYS A 1 86 ? 14.568 5.111 -4.908 1.00 90.62 86 CYS A C 1
ATOM 664 O O . CYS A 1 86 ? 13.499 4.680 -5.338 1.00 90.62 86 CYS A O 1
ATOM 666 N N . TYR A 1 87 ? 14.750 6.375 -4.539 1.00 89.00 87 TYR A N 1
ATOM 667 C CA . TYR A 1 87 ? 13.752 7.426 -4.683 1.00 89.00 87 TYR A CA 1
ATOM 668 C C . TYR A 1 87 ? 14.415 8.628 -5.352 1.00 89.00 87 TYR A C 1
ATOM 670 O O . TYR A 1 87 ? 15.466 9.084 -4.903 1.00 89.00 87 TYR A O 1
ATOM 678 N N . GLY A 1 88 ? 13.831 9.098 -6.447 1.00 86.06 88 GLY A N 1
ATOM 679 C CA . GLY A 1 88 ? 14.329 10.199 -7.257 1.00 86.06 88 GLY A CA 1
ATOM 680 C C . GLY A 1 88 ? 13.279 11.285 -7.461 1.00 86.06 88 GLY A C 1
ATOM 681 O O . GLY A 1 88 ? 12.246 11.340 -6.793 1.00 86.06 88 GLY A O 1
ATOM 682 N N . GLU A 1 89 ? 13.555 12.172 -8.408 1.00 86.06 89 GLU A N 1
ATOM 683 C CA . GLU A 1 89 ? 12.659 13.272 -8.761 1.00 86.06 89 GLU A CA 1
ATOM 684 C C . GLU A 1 89 ? 11.362 12.782 -9.427 1.00 86.06 89 GLU A C 1
ATOM 686 O O . GLU A 1 89 ? 11.281 11.658 -9.933 1.00 86.06 89 GLU A O 1
ATOM 691 N N . LEU A 1 90 ? 10.349 13.656 -9.465 1.00 85.31 90 LEU A N 1
ATOM 692 C CA . LEU A 1 90 ? 9.076 13.420 -10.166 1.00 85.31 90 LEU A CA 1
ATOM 693 C C . LEU A 1 90 ? 8.386 12.111 -9.749 1.00 85.31 90 LEU A C 1
ATOM 695 O O . LEU A 1 90 ? 7.940 11.334 -10.593 1.00 85.31 90 LEU A O 1
ATOM 699 N N . ASP A 1 91 ? 8.363 11.855 -8.438 1.00 84.25 91 ASP A N 1
ATOM 700 C CA . ASP A 1 91 ? 7.781 10.658 -7.821 1.00 84.25 91 ASP A CA 1
ATOM 701 C C . ASP A 1 91 ? 8.320 9.350 -8.417 1.00 84.25 91 ASP A C 1
ATOM 703 O O . ASP A 1 91 ? 7.621 8.342 -8.451 1.00 84.25 91 ASP A O 1
ATOM 707 N N . THR A 1 92 ? 9.571 9.357 -8.890 1.00 91.00 92 THR A N 1
ATOM 708 C CA . THR A 1 92 ? 10.231 8.171 -9.440 1.00 91.00 92 THR A CA 1
ATOM 709 C C . THR A 1 92 ? 10.791 7.328 -8.303 1.00 91.00 92 THR A C 1
ATOM 711 O O . THR A 1 92 ? 11.662 7.782 -7.565 1.00 91.00 92 THR A O 1
ATOM 714 N N . TYR A 1 93 ? 10.339 6.089 -8.169 1.00 91.69 93 TYR A N 1
ATOM 715 C CA . TYR A 1 93 ? 10.832 5.159 -7.164 1.00 91.69 93 TYR A CA 1
ATOM 716 C C . TYR A 1 93 ? 11.006 3.753 -7.722 1.00 91.69 93 TYR A C 1
ATOM 718 O O . TYR A 1 93 ? 10.277 3.303 -8.605 1.00 91.69 93 TYR A O 1
ATOM 726 N N . VAL A 1 94 ? 11.990 3.055 -7.166 1.00 94.25 94 VAL A N 1
ATOM 727 C CA . VAL A 1 94 ? 12.313 1.664 -7.470 1.00 94.25 94 VAL A CA 1
ATOM 728 C C . VAL A 1 94 ? 12.359 0.916 -6.148 1.00 94.25 94 VAL A C 1
ATOM 730 O O . VAL A 1 94 ? 13.204 1.208 -5.303 1.00 94.25 94 VAL A O 1
ATOM 733 N N . ILE A 1 95 ? 11.434 -0.020 -5.951 1.00 93.56 95 ILE A N 1
ATOM 734 C CA . ILE A 1 95 ? 11.266 -0.759 -4.696 1.00 93.56 95 ILE A CA 1
ATOM 735 C C . ILE A 1 95 ? 11.402 -2.258 -4.993 1.00 93.56 95 ILE A C 1
ATOM 737 O O . ILE A 1 95 ? 10.530 -2.829 -5.653 1.00 93.56 95 ILE A O 1
ATOM 741 N N . PRO A 1 96 ? 12.487 -2.914 -4.547 1.00 94.12 96 PRO A N 1
ATOM 742 C CA . PRO A 1 96 ? 12.612 -4.365 -4.620 1.00 94.12 96 PRO A CA 1
ATOM 743 C C . PRO A 1 96 ? 11.514 -5.061 -3.813 1.00 94.12 96 PRO A C 1
ATOM 745 O O . PRO A 1 96 ? 11.259 -4.699 -2.667 1.00 94.12 96 PRO A O 1
ATOM 748 N N . ASN A 1 97 ? 10.918 -6.098 -4.393 1.00 90.81 97 ASN A N 1
ATOM 749 C CA . ASN A 1 97 ? 9.959 -6.982 -3.741 1.00 90.81 97 ASN A CA 1
ATOM 750 C C . ASN A 1 97 ? 10.549 -8.392 -3.572 1.00 90.81 97 ASN A C 1
ATOM 752 O O . ASN A 1 97 ? 11.682 -8.693 -3.963 1.00 90.81 97 ASN A O 1
ATOM 756 N N . LEU A 1 98 ? 9.743 -9.289 -3.006 1.00 90.25 98 LEU A N 1
ATOM 757 C CA . LEU A 1 98 ? 10.051 -10.714 -2.930 1.00 90.25 98 LEU A CA 1
ATOM 758 C C . LEU A 1 98 ? 10.195 -11.339 -4.330 1.00 90.25 98 LEU A C 1
ATOM 760 O O . LEU A 1 98 ? 9.662 -10.841 -5.323 1.00 90.25 98 LEU A O 1
ATOM 764 N N . ASN A 1 99 ? 10.910 -12.465 -4.400 1.00 93.62 99 ASN A N 1
ATOM 765 C CA . ASN A 1 99 ? 11.063 -13.294 -5.605 1.00 93.62 99 ASN A CA 1
ATOM 766 C C . ASN A 1 99 ? 11.661 -12.569 -6.827 1.00 93.62 99 ASN A C 1
ATOM 768 O O . ASN A 1 99 ? 11.423 -12.963 -7.964 1.00 93.62 99 ASN A O 1
ATOM 772 N N . GLY A 1 100 ? 12.445 -11.510 -6.606 1.00 93.31 100 GLY A N 1
ATOM 773 C CA . GLY A 1 100 ? 13.122 -10.773 -7.678 1.00 93.31 100 GLY A CA 1
ATOM 774 C C . GLY A 1 100 ? 12.228 -9.823 -8.479 1.00 93.31 100 GLY A C 1
ATOM 775 O O . GLY A 1 100 ? 12.708 -9.192 -9.422 1.00 93.31 100 GLY A O 1
ATOM 776 N N . ALA A 1 101 ? 10.956 -9.688 -8.093 1.00 96.56 101 ALA A N 1
ATOM 777 C CA . ALA A 1 101 ? 10.087 -8.646 -8.613 1.00 96.56 101 ALA A CA 1
ATOM 778 C C . ALA A 1 101 ? 10.521 -7.276 -8.074 1.00 96.56 101 ALA A C 1
ATOM 780 O O . ALA A 1 101 ? 11.013 -7.159 -6.956 1.00 96.56 101 ALA A O 1
ATOM 781 N N . VAL A 1 102 ? 10.305 -6.227 -8.857 1.00 96.31 102 VAL A N 1
ATOM 782 C CA . VAL A 1 102 ? 10.636 -4.846 -8.496 1.00 96.31 102 VAL A CA 1
ATOM 783 C C . VAL A 1 102 ? 9.480 -3.950 -8.912 1.00 96.31 102 VAL A C 1
ATOM 785 O O . VAL A 1 102 ? 9.039 -4.004 -10.058 1.00 96.31 102 VAL A O 1
ATOM 788 N N . THR A 1 103 ? 8.991 -3.128 -7.987 1.00 94.75 103 THR A N 1
ATOM 789 C CA . THR A 1 103 ? 8.012 -2.081 -8.279 1.00 94.75 103 THR A CA 1
ATOM 790 C C . THR A 1 103 ? 8.740 -0.854 -8.802 1.00 94.75 103 THR A C 1
ATOM 792 O O . THR A 1 103 ? 9.585 -0.281 -8.115 1.00 94.75 103 THR A O 1
ATOM 795 N N . LEU A 1 104 ? 8.385 -0.438 -10.008 1.00 95.00 104 LEU A N 1
ATOM 796 C CA . LEU A 1 104 ? 8.745 0.838 -10.597 1.00 95.00 104 LEU A CA 1
ATOM 797 C C . LEU A 1 104 ? 7.535 1.750 -10.498 1.00 95.00 104 LEU A C 1
ATOM 799 O O . LEU A 1 104 ? 6.446 1.406 -10.957 1.00 95.00 104 LEU A O 1
ATOM 803 N N . GLY A 1 105 ? 7.723 2.927 -9.941 1.00 91.31 105 GLY A N 1
ATOM 804 C CA . GLY A 1 105 ? 6.710 3.958 -9.997 1.00 91.31 105 GLY A CA 1
ATOM 805 C C . GLY A 1 105 ? 7.343 5.334 -10.091 1.00 91.31 105 GLY A C 1
ATOM 806 O O . GLY A 1 105 ? 8.552 5.471 -10.241 1.00 91.31 105 GLY A O 1
ATOM 807 N N . GLY A 1 106 ? 6.547 6.383 -10.061 1.00 86.31 106 GLY A N 1
ATOM 808 C CA . GLY A 1 106 ? 5.097 6.336 -10.135 1.00 86.31 106 GLY A CA 1
ATOM 809 C C . GLY A 1 106 ? 4.533 7.618 -10.711 1.00 86.31 106 GLY A C 1
ATOM 810 O O . GLY A 1 106 ? 5.250 8.438 -11.285 1.00 86.31 106 GLY A O 1
ATOM 811 N N . THR A 1 107 ? 3.227 7.760 -10.550 1.00 86.44 107 THR A N 1
ATOM 812 C CA . THR A 1 107 ? 2.461 8.961 -10.883 1.00 86.44 107 THR A CA 1
ATOM 813 C C . THR A 1 107 ? 1.724 9.464 -9.647 1.00 86.44 107 THR A C 1
ATOM 815 O O . THR A 1 107 ? 1.524 8.724 -8.669 1.00 86.44 107 THR A O 1
ATOM 818 N N . ARG A 1 108 ? 1.343 10.741 -9.685 1.00 84.81 108 ARG A N 1
ATOM 819 C CA . ARG A 1 108 ? 0.541 11.407 -8.658 1.00 84.81 108 ARG A CA 1
ATOM 820 C C . ARG A 1 108 ? -0.382 12.409 -9.343 1.00 84.81 108 ARG A C 1
ATOM 822 O O . ARG A 1 108 ? -0.129 13.610 -9.333 1.00 84.81 108 ARG A O 1
ATOM 829 N N . ASN A 1 109 ? -1.437 11.888 -9.963 1.00 84.19 109 ASN A N 1
ATOM 830 C CA . ASN A 1 109 ? -2.397 12.714 -10.691 1.00 84.19 109 ASN A CA 1
ATOM 831 C C . ASN A 1 109 ? -3.539 13.065 -9.734 1.00 84.19 109 ASN A C 1
ATOM 833 O O . ASN A 1 109 ? -4.213 12.169 -9.229 1.00 84.19 109 ASN A O 1
ATOM 837 N N . PHE A 1 110 ? -3.675 14.353 -9.422 1.00 83.19 110 PHE A N 1
ATOM 838 C CA . PHE A 1 110 ? -4.705 14.870 -8.520 1.00 83.19 110 PHE A CA 1
ATOM 839 C C . PHE A 1 110 ? -6.092 14.755 -9.144 1.00 83.19 110 PHE A C 1
ATOM 841 O O . PHE A 1 110 ? -6.217 14.959 -10.350 1.00 83.19 110 PHE A O 1
ATOM 848 N N . ASP A 1 111 ? -7.091 14.464 -8.311 1.00 79.25 111 ASP A N 1
ATOM 849 C CA . ASP A 1 111 ? -8.510 14.428 -8.680 1.00 79.25 111 ASP A CA 1
ATOM 850 C C . ASP A 1 111 ? -8.787 13.537 -9.902 1.00 79.25 111 ASP A C 1
ATOM 852 O O . ASP A 1 111 ? -9.559 13.843 -10.809 1.00 79.25 111 ASP A O 1
ATOM 856 N N . CYS A 1 112 ? -8.058 12.422 -9.959 1.00 80.75 112 CYS A N 1
ATOM 857 C CA . CYS A 1 112 ? -8.177 11.431 -11.011 1.00 80.75 112 CYS A CA 1
ATOM 858 C C . CYS A 1 112 ? -8.605 10.109 -10.385 1.00 80.75 112 CYS A C 1
ATOM 860 O O . CYS A 1 112 ? -7.868 9.503 -9.610 1.00 80.75 112 CYS A O 1
ATOM 862 N N . GLU A 1 113 ? -9.793 9.650 -10.758 1.00 81.81 113 GLU A N 1
ATOM 863 C CA . GLU A 1 113 ? -10.362 8.379 -10.294 1.00 81.81 113 GLU A CA 1
ATOM 864 C C . GLU A 1 113 ? -10.311 7.294 -11.380 1.00 81.81 113 GLU A C 1
ATOM 866 O O . GLU A 1 113 ? -10.822 6.188 -11.215 1.00 81.81 113 GLU A O 1
ATOM 871 N N . ASN A 1 114 ? -9.693 7.597 -12.526 1.00 83.19 114 ASN A N 1
ATOM 872 C CA . ASN A 1 114 ? -9.651 6.684 -13.655 1.00 83.19 114 ASN A CA 1
ATOM 873 C C . ASN A 1 114 ? -8.702 5.509 -13.386 1.00 83.19 114 ASN A C 1
ATOM 875 O O . ASN A 1 114 ? -7.505 5.601 -13.629 1.00 83.19 114 ASN A O 1
ATOM 879 N N . MET A 1 115 ? -9.261 4.369 -12.987 1.00 86.12 115 MET A N 1
ATOM 880 C CA . MET A 1 115 ? -8.542 3.113 -12.736 1.00 86.12 115 MET A CA 1
ATOM 881 C C . MET A 1 115 ? -8.158 2.341 -14.017 1.00 86.12 115 MET A C 1
ATOM 883 O O . MET A 1 115 ? -7.908 1.137 -13.972 1.00 86.12 115 MET A O 1
ATOM 887 N N . THR A 1 116 ? -8.090 3.010 -15.172 1.00 90.50 116 THR A N 1
ATOM 888 C CA . THR A 1 116 ? -7.644 2.408 -16.438 1.00 90.50 116 THR A CA 1
ATOM 889 C C . THR A 1 116 ? -6.139 2.589 -16.626 1.00 90.50 116 THR A C 1
ATOM 891 O O . THR A 1 116 ? -5.590 3.675 -16.438 1.00 90.50 116 THR A O 1
ATOM 894 N N . ILE A 1 117 ? -5.449 1.531 -17.058 1.00 90.38 117 ILE A N 1
ATOM 895 C CA . ILE A 1 117 ? -4.017 1.593 -17.373 1.00 90.38 117 ILE A CA 1
ATOM 896 C C . ILE A 1 117 ? -3.780 2.514 -18.579 1.00 90.38 117 ILE A C 1
ATOM 898 O O . ILE A 1 117 ? -4.310 2.286 -19.665 1.00 90.38 117 ILE A O 1
ATOM 902 N N . CYS A 1 118 ? -2.915 3.515 -18.402 1.00 90.38 118 CYS A N 1
ATOM 903 C CA . CYS A 1 118 ? -2.475 4.410 -19.470 1.00 90.38 118 CYS A CA 1
ATOM 904 C C . CYS A 1 118 ? -1.102 3.971 -20.031 1.00 90.38 118 CYS A C 1
ATOM 906 O O . CYS A 1 118 ? -0.104 3.973 -19.293 1.00 90.38 118 CYS A O 1
ATOM 908 N N . PRO A 1 119 ? -0.997 3.634 -21.334 1.00 92.25 119 PRO A N 1
ATOM 909 C CA . PRO A 1 119 ? 0.275 3.250 -21.952 1.00 92.25 119 PRO A CA 1
ATOM 910 C C . PRO A 1 119 ? 1.336 4.357 -21.910 1.00 92.25 119 PRO A C 1
ATOM 912 O O . PRO A 1 119 ? 2.517 4.065 -21.723 1.00 92.25 119 PRO A O 1
ATOM 915 N N . TYR A 1 120 ? 0.927 5.624 -22.036 1.00 93.38 120 TYR A N 1
ATOM 916 C CA . TYR A 1 120 ? 1.841 6.771 -22.007 1.00 93.38 120 TYR A CA 1
ATOM 917 C C . TYR A 1 120 ? 2.468 6.973 -20.625 1.00 93.38 120 TYR A C 1
ATOM 919 O O . TYR A 1 120 ? 3.680 7.155 -20.526 1.00 93.38 120 TYR A O 1
ATOM 927 N N . GLU A 1 121 ? 1.670 6.855 -19.559 1.00 91.50 121 GLU A N 1
ATOM 928 C CA . GLU A 1 121 ? 2.169 6.915 -18.178 1.00 91.50 121 GLU A CA 1
ATOM 929 C C . GLU A 1 121 ? 3.154 5.781 -17.899 1.00 91.50 121 GLU A C 1
ATOM 931 O O . GLU A 1 121 ? 4.228 5.978 -17.332 1.00 91.50 121 GLU A O 1
ATOM 936 N N . SER A 1 122 ? 2.832 4.589 -18.392 1.00 93.56 122 SER A N 1
ATOM 937 C CA . SER A 1 122 ? 3.677 3.408 -18.243 1.00 93.56 122 SER A CA 1
ATOM 938 C C . SER A 1 122 ? 5.017 3.571 -18.966 1.00 93.56 122 SER A C 1
ATOM 940 O O . SER A 1 122 ? 6.077 3.302 -18.398 1.00 93.56 122 SER A O 1
ATOM 942 N N . ALA A 1 123 ? 5.001 4.081 -20.199 1.00 94.94 123 ALA A N 1
ATOM 943 C CA . ALA A 1 123 ? 6.220 4.399 -20.937 1.00 94.94 123 ALA A CA 1
ATOM 944 C C . ALA A 1 123 ? 7.057 5.474 -20.220 1.00 94.94 123 ALA A C 1
ATOM 946 O O . ALA A 1 123 ? 8.281 5.344 -20.129 1.00 94.94 123 ALA A O 1
ATOM 947 N N . ALA A 1 124 ? 6.409 6.497 -19.654 1.00 95.31 124 ALA A N 1
ATOM 948 C CA . ALA A 1 124 ? 7.074 7.561 -18.912 1.00 95.31 124 ALA A CA 1
ATOM 949 C C . ALA A 1 124 ? 7.733 7.052 -17.615 1.00 95.31 124 ALA A C 1
ATOM 951 O O . ALA A 1 124 ? 8.887 7.398 -17.348 1.00 95.31 124 ALA A O 1
ATOM 952 N N . ILE A 1 125 ? 7.056 6.194 -16.837 1.00 95.06 125 ILE A N 1
ATOM 953 C CA . ILE A 1 125 ? 7.625 5.553 -15.636 1.00 95.06 125 ILE A CA 1
ATOM 954 C C . ILE A 1 125 ? 8.850 4.715 -16.015 1.00 95.06 125 ILE A C 1
ATOM 956 O O . ILE A 1 125 ? 9.907 4.862 -15.395 1.00 95.06 125 ILE A O 1
ATOM 960 N N . PHE A 1 126 ? 8.748 3.877 -17.054 1.00 95.88 126 PHE A N 1
ATOM 961 C CA . PHE A 1 126 ? 9.882 3.090 -17.544 1.00 95.88 126 PHE A CA 1
ATOM 962 C C . PHE A 1 126 ? 11.066 3.974 -17.930 1.00 95.88 126 PHE A C 1
ATOM 964 O O . PHE A 1 126 ? 12.194 3.685 -17.530 1.00 95.88 126 PHE A O 1
ATOM 971 N N . ALA A 1 127 ? 10.823 5.043 -18.691 1.00 95.94 127 ALA A N 1
ATOM 972 C CA . ALA A 1 127 ? 11.868 5.958 -19.135 1.00 95.94 127 ALA A CA 1
ATOM 973 C C . ALA A 1 127 ? 12.597 6.602 -17.946 1.00 95.94 127 ALA A C 1
ATOM 975 O O . ALA A 1 127 ? 13.828 6.582 -17.903 1.00 95.94 127 ALA A O 1
ATOM 976 N N . ARG A 1 128 ? 11.857 7.105 -16.946 1.00 96.38 128 ARG A N 1
ATOM 977 C CA . ARG A 1 128 ? 12.452 7.696 -15.735 1.00 96.38 128 ARG A CA 1
ATOM 978 C C . ARG A 1 128 ? 13.231 6.666 -14.919 1.00 96.38 128 ARG A C 1
ATOM 980 O O . ARG A 1 128 ? 14.380 6.923 -14.568 1.00 96.38 128 ARG A O 1
ATOM 987 N N . CYS A 1 129 ? 12.663 5.483 -14.680 1.00 96.06 129 CYS A N 1
ATOM 988 C CA . CYS A 1 129 ? 13.322 4.439 -13.891 1.00 96.06 129 CYS A CA 1
ATOM 989 C C . CYS A 1 129 ? 14.581 3.893 -14.577 1.00 96.06 129 CYS A C 1
ATOM 991 O O . CYS A 1 129 ? 15.596 3.705 -13.916 1.00 96.06 129 CYS A O 1
ATOM 993 N N . ARG A 1 130 ? 14.555 3.688 -15.900 1.00 96.00 130 ARG A N 1
ATOM 994 C CA . ARG A 1 130 ? 15.727 3.242 -16.677 1.00 96.00 130 ARG A CA 1
ATOM 995 C C . ARG A 1 130 ? 16.808 4.311 -16.766 1.00 96.00 130 ARG A C 1
ATOM 997 O O . ARG A 1 130 ? 17.985 3.975 -16.783 1.00 96.00 130 ARG A O 1
ATOM 1004 N N . LYS A 1 131 ? 16.425 5.590 -16.799 1.00 95.75 131 LYS A N 1
ATOM 1005 C CA . LYS A 1 131 ? 17.379 6.700 -16.697 1.00 95.75 131 LYS A CA 1
ATOM 1006 C C . LYS A 1 131 ? 18.037 6.739 -15.314 1.00 95.75 131 LYS A C 1
ATOM 1008 O O . LYS A 1 131 ? 19.240 6.954 -15.233 1.00 95.75 131 LYS A O 1
ATOM 1013 N N . LEU A 1 132 ? 17.259 6.524 -14.250 1.00 94.94 132 LEU A N 1
ATOM 1014 C CA . LEU A 1 132 ? 17.752 6.516 -12.871 1.00 94.94 132 LEU A CA 1
ATOM 1015 C C . LEU A 1 132 ? 18.649 5.303 -12.584 1.00 94.94 132 LEU A C 1
ATOM 1017 O O . LEU A 1 132 ? 19.690 5.440 -11.951 1.00 94.94 132 LEU A O 1
ATOM 1021 N N . ILE A 1 133 ? 18.254 4.120 -13.059 1.00 96.38 133 ILE A N 1
ATOM 1022 C CA . ILE A 1 133 ? 18.973 2.860 -12.865 1.00 96.38 133 ILE A CA 1
ATOM 1023 C C . ILE A 1 133 ? 19.116 2.156 -14.225 1.00 96.38 133 ILE A C 1
ATOM 1025 O O . ILE A 1 133 ? 18.236 1.383 -14.619 1.00 96.38 133 ILE A O 1
ATOM 1029 N N . PRO A 1 134 ? 20.234 2.371 -14.946 1.00 96.56 134 PRO A N 1
ATOM 1030 C CA . PRO A 1 134 ? 20.434 1.830 -16.295 1.00 96.56 134 PRO A CA 1
ATOM 1031 C C . PRO A 1 134 ? 20.326 0.303 -16.406 1.00 96.56 134 PRO A C 1
ATOM 1033 O O . PRO A 1 134 ? 19.923 -0.212 -17.448 1.00 96.56 134 PRO A O 1
ATOM 1036 N N . SER A 1 135 ? 20.608 -0.444 -15.332 1.00 96.69 135 SER A N 1
ATOM 1037 C CA . SER A 1 135 ? 20.466 -1.908 -15.318 1.00 96.69 135 SER A CA 1
ATOM 1038 C C . SER A 1 135 ? 19.013 -2.395 -15.441 1.00 96.69 135 SER A C 1
ATOM 1040 O O . SER A 1 135 ? 18.788 -3.580 -15.676 1.00 96.69 135 SER A O 1
ATOM 1042 N N . LEU A 1 136 ? 18.016 -1.505 -15.344 1.00 97.19 136 LEU A N 1
ATOM 1043 C CA . LEU A 1 136 ? 16.606 -1.805 -15.620 1.00 97.19 136 LEU A CA 1
ATOM 1044 C C . LEU A 1 136 ? 16.263 -1.839 -17.120 1.00 97.19 136 LEU A C 1
ATOM 1046 O O . LEU A 1 136 ? 15.120 -2.139 -17.472 1.00 97.19 136 LEU A O 1
ATOM 1050 N N . ALA A 1 137 ? 17.207 -1.530 -18.018 1.00 95.62 137 ALA A N 1
ATOM 1051 C CA . ALA A 1 137 ? 16.957 -1.489 -19.462 1.00 95.62 137 ALA A CA 1
ATOM 1052 C C . ALA A 1 137 ? 16.328 -2.790 -19.996 1.00 95.62 137 ALA A C 1
ATOM 1054 O O . ALA A 1 137 ? 15.380 -2.734 -20.777 1.00 95.62 137 ALA A O 1
ATOM 1055 N N . ASN A 1 138 ? 16.792 -3.940 -19.494 1.00 92.50 138 ASN A N 1
ATOM 1056 C CA . ASN A 1 138 ? 16.360 -5.272 -19.931 1.00 92.50 138 ASN A CA 1
ATOM 1057 C C . ASN A 1 138 ? 15.325 -5.930 -19.000 1.00 92.50 138 ASN A C 1
ATOM 1059 O O . ASN A 1 138 ? 14.974 -7.096 -19.196 1.00 92.50 138 ASN A O 1
ATOM 1063 N N . ALA A 1 139 ? 14.850 -5.211 -17.976 1.00 97.12 139 ALA A N 1
ATOM 1064 C CA . ALA A 1 139 ? 13.862 -5.737 -17.042 1.00 97.12 139 ALA A CA 1
ATOM 1065 C C . ALA A 1 139 ? 12.536 -6.019 -17.767 1.00 97.12 139 ALA A C 1
ATOM 1067 O O . ALA A 1 139 ? 12.010 -5.158 -18.479 1.00 97.12 139 ALA A O 1
ATOM 1068 N N . GLN A 1 140 ? 12.007 -7.229 -17.582 1.00 96.81 140 GLN A N 1
ATOM 1069 C CA . GLN A 1 140 ? 10.764 -7.674 -18.216 1.00 96.81 140 GLN A CA 1
ATOM 1070 C C . GLN A 1 140 ? 9.560 -7.221 -17.395 1.00 96.81 140 GLN A C 1
ATOM 1072 O O . GLN A 1 140 ? 9.547 -7.402 -16.178 1.00 96.81 140 GLN A O 1
ATOM 1077 N N . LEU A 1 141 ? 8.545 -6.654 -18.049 1.00 97.00 141 LEU A N 1
ATOM 1078 C CA . LEU A 1 141 ? 7.287 -6.296 -17.398 1.00 97.00 141 LEU A CA 1
ATOM 1079 C C . LEU A 1 141 ? 6.538 -7.570 -16.989 1.00 97.00 141 LEU A C 1
ATOM 1081 O O . LEU A 1 141 ? 6.274 -8.427 -17.824 1.00 97.00 141 LEU A O 1
ATOM 1085 N N . ILE A 1 142 ? 6.194 -7.680 -15.709 1.00 96.69 142 ILE A N 1
ATOM 1086 C CA . ILE A 1 142 ? 5.357 -8.755 -15.167 1.00 96.69 142 ILE A CA 1
ATOM 1087 C C . ILE A 1 142 ? 3.891 -8.332 -15.242 1.00 96.69 142 ILE A C 1
ATOM 1089 O O . ILE A 1 142 ? 3.057 -9.075 -15.747 1.00 96.69 142 ILE A O 1
ATOM 1093 N N . ARG A 1 143 ? 3.574 -7.145 -14.712 1.00 94.69 143 ARG A N 1
ATOM 1094 C CA . ARG A 1 143 ? 2.217 -6.583 -14.706 1.00 94.69 143 ARG A CA 1
ATOM 1095 C C . ARG A 1 143 ? 2.235 -5.086 -14.425 1.00 94.69 143 ARG A C 1
ATOM 1097 O O . ARG A 1 143 ? 3.251 -4.534 -14.003 1.00 94.69 143 ARG A O 1
ATOM 1104 N N . GLN A 1 144 ? 1.092 -4.454 -14.639 1.00 93.38 144 GLN A N 1
ATOM 1105 C CA . GLN A 1 144 ? 0.850 -3.044 -14.361 1.00 93.38 144 GLN A CA 1
ATOM 1106 C C . GLN A 1 144 ? -0.276 -2.950 -13.348 1.00 93.38 144 GLN A C 1
ATOM 1108 O O . GLN A 1 144 ? -1.232 -3.720 -13.414 1.00 93.38 144 GLN A O 1
ATOM 1113 N N . GLU A 1 145 ? -0.149 -2.023 -12.415 1.00 90.50 145 GLU A N 1
ATOM 1114 C CA . GLU A 1 145 ? -1.134 -1.828 -11.365 1.00 90.50 145 GLU A CA 1
ATOM 1115 C C . GLU A 1 145 ? -1.445 -0.337 -11.242 1.00 90.50 145 GLU A C 1
ATOM 1117 O O . GLU A 1 145 ? -0.565 0.513 -11.416 1.00 90.50 145 GLU A O 1
ATOM 1122 N N . VAL A 1 146 ? -2.702 -0.021 -10.945 1.00 89.19 146 VAL A N 1
ATOM 1123 C CA . VAL A 1 146 ? -3.152 1.342 -10.669 1.00 89.19 146 VAL A CA 1
ATOM 1124 C C . VAL A 1 146 ? -3.952 1.392 -9.372 1.00 89.19 146 VAL A C 1
ATOM 1126 O O . VAL A 1 146 ? -4.562 0.398 -8.985 1.00 89.19 146 VAL A O 1
ATOM 1129 N N . GLY A 1 147 ? -3.906 2.525 -8.680 1.00 87.62 147 GLY A N 1
ATOM 1130 C CA . GLY A 1 147 ? -4.501 2.685 -7.358 1.00 87.62 147 GLY A CA 1
ATOM 1131 C C . GLY A 1 147 ? -4.884 4.128 -7.055 1.00 87.62 147 GLY A C 1
ATOM 1132 O O . GLY A 1 147 ? -4.405 5.066 -7.697 1.00 87.62 147 GLY A O 1
ATOM 1133 N N . LEU A 1 148 ? -5.751 4.292 -6.056 1.00 86.31 148 LEU A N 1
ATOM 1134 C CA . LEU A 1 148 ? -6.156 5.591 -5.530 1.00 86.31 148 LEU A CA 1
ATOM 1135 C C . LEU A 1 148 ? -5.539 5.801 -4.153 1.00 86.31 148 LEU A C 1
ATOM 1137 O O . LEU A 1 148 ? -5.658 4.954 -3.269 1.00 86.31 148 LEU A O 1
ATOM 1141 N N . ARG A 1 149 ? -4.919 6.961 -3.950 1.00 84.94 149 ARG A N 1
ATOM 1142 C CA . ARG A 1 149 ? -4.432 7.398 -2.643 1.00 84.94 149 ARG A CA 1
ATOM 1143 C C . ARG A 1 149 ? -5.460 8.343 -2.021 1.00 84.94 149 ARG A C 1
ATOM 1145 O O . ARG A 1 149 ? -5.711 9.392 -2.614 1.00 84.94 149 ARG A O 1
ATOM 1152 N N . PRO A 1 150 ? -6.043 8.007 -0.858 1.00 82.56 150 PRO A N 1
ATOM 1153 C CA . PRO A 1 150 ? -7.061 8.829 -0.219 1.00 82.56 150 PRO A CA 1
ATOM 1154 C C . PRO A 1 150 ? -6.387 10.049 0.403 1.00 82.56 150 PRO A C 1
ATOM 1156 O O . PRO A 1 150 ? -5.714 9.942 1.427 1.00 82.56 150 PRO A O 1
ATOM 1159 N N . HIS A 1 151 ? -6.533 11.197 -0.235 1.00 79.44 151 HIS A N 1
ATOM 1160 C CA . HIS A 1 151 ? -6.017 12.479 0.208 1.00 79.44 151 HIS A CA 1
ATOM 1161 C C . HIS A 1 151 ? -7.113 13.300 0.866 1.00 79.44 151 HIS A C 1
ATOM 1163 O O . HIS A 1 151 ? -8.285 13.194 0.523 1.00 79.44 151 HIS A O 1
ATOM 1169 N N . ARG A 1 152 ? -6.723 14.143 1.811 1.00 75.50 152 ARG A N 1
ATOM 1170 C CA . ARG A 1 152 ? -7.633 15.061 2.474 1.00 75.50 152 ARG A CA 1
ATOM 1171 C C . ARG A 1 152 ? -7.126 16.483 2.303 1.00 75.50 152 ARG A C 1
ATOM 1173 O O . ARG A 1 152 ? -5.967 16.759 2.614 1.00 75.50 152 ARG A O 1
ATOM 1180 N N . GLU A 1 153 ? -7.993 17.366 1.816 1.00 66.44 153 GLU A N 1
ATOM 1181 C CA . GLU A 1 153 ? -7.688 18.794 1.751 1.00 66.44 153 GLU A CA 1
ATOM 1182 C C . GLU A 1 153 ? -7.769 19.435 3.142 1.00 66.44 153 GLU A C 1
ATOM 1184 O O . GLU A 1 153 ? -8.598 19.061 3.972 1.00 66.44 153 GLU A O 1
ATOM 1189 N N . GLY A 1 154 ? -6.915 20.428 3.395 1.00 57.75 154 GLY A N 1
ATOM 1190 C CA . GLY A 1 154 ? -6.915 21.209 4.633 1.00 57.75 154 GLY A CA 1
ATOM 1191 C C . GLY A 1 154 ? -5.594 21.155 5.395 1.00 57.75 154 GLY A C 1
ATOM 1192 O O . GLY A 1 154 ? -4.601 20.576 4.948 1.00 57.75 154 GLY A O 1
ATOM 1193 N N . GLU A 1 155 ? -5.559 21.819 6.554 1.00 44.56 155 GLU A N 1
ATOM 1194 C CA . GLU A 1 155 ? -4.372 21.852 7.402 1.00 44.56 155 GLU A CA 1
ATOM 1195 C C . GLU A 1 155 ? -4.044 20.458 7.945 1.00 44.56 155 GLU A C 1
ATOM 1197 O O . GLU A 1 155 ? -4.446 20.100 9.048 1.00 44.56 155 GLU A O 1
ATOM 1202 N N . LYS A 1 156 ? -3.179 19.763 7.201 1.00 48.34 156 LYS A N 1
ATOM 1203 C CA . LYS A 1 156 ? -2.381 18.595 7.588 1.00 48.34 156 LYS A CA 1
ATOM 1204 C C . LYS A 1 156 ? -3.200 17.307 7.703 1.00 48.34 156 LYS A C 1
ATOM 1206 O O . LYS A 1 156 ? -4.387 17.318 8.000 1.00 48.34 156 LYS A O 1
ATOM 1211 N N . ASN A 1 157 ? -2.526 16.181 7.473 1.00 48.94 157 ASN A N 1
ATOM 1212 C CA . ASN A 1 157 ? -3.049 14.829 7.687 1.00 48.94 157 ASN A CA 1
ATOM 1213 C C . ASN A 1 157 ? -3.250 14.589 9.193 1.00 48.94 157 ASN A C 1
ATOM 1215 O O . ASN A 1 157 ? -2.501 13.838 9.819 1.00 48.94 157 ASN A O 1
ATOM 1219 N N . LYS A 1 158 ? -4.170 15.336 9.800 1.00 52.41 158 LYS A N 1
ATOM 1220 C CA . LYS A 1 158 ? -4.458 15.299 11.223 1.00 52.41 158 LYS A CA 1
ATOM 1221 C C . LYS A 1 158 ? -5.490 14.208 11.454 1.00 52.41 158 LYS A C 1
ATOM 1223 O O . LYS A 1 158 ? -6.492 14.132 10.746 1.00 52.41 158 LYS A O 1
ATOM 1228 N N . LEU A 1 159 ? -5.239 13.390 12.470 1.00 50.38 159 LEU A N 1
ATOM 1229 C CA . LEU A 1 159 ? -6.298 12.630 13.116 1.00 50.38 159 LEU A CA 1
ATOM 1230 C C . LEU A 1 159 ? -7.357 13.624 13.563 1.00 50.38 159 LEU A C 1
ATOM 1232 O O . LEU A 1 159 ? -7.048 14.564 14.303 1.00 50.38 159 LEU A O 1
ATOM 1236 N N . GLN A 1 160 ? -8.566 13.436 13.059 1.00 53.38 160 GLN A N 1
ATOM 1237 C CA . GLN A 1 160 ? -9.692 14.262 13.425 1.00 53.38 160 GLN A CA 1
ATOM 1238 C C . GLN A 1 160 ? -10.643 13.460 14.297 1.00 53.38 160 GLN A C 1
ATOM 1240 O O . GLN A 1 160 ? -10.798 12.250 14.161 1.00 53.38 160 GLN A O 1
ATOM 1245 N N . ILE A 1 161 ? -11.250 14.157 15.242 1.00 48.19 161 ILE A N 1
ATOM 1246 C CA . ILE A 1 161 ? -12.063 13.571 16.282 1.00 48.19 161 ILE A CA 1
ATOM 1247 C C . ILE A 1 161 ? -13.447 14.185 16.149 1.00 48.19 161 ILE A C 1
ATOM 1249 O O . ILE A 1 161 ? -13.706 15.238 16.725 1.00 48.19 161 ILE A O 1
ATOM 1253 N N . ASP A 1 162 ? -14.323 13.539 15.387 1.00 47.09 162 ASP A N 1
ATOM 1254 C CA . ASP A 1 162 ? -15.712 13.970 15.274 1.00 47.09 162 ASP A CA 1
ATOM 1255 C C . ASP A 1 162 ? -16.585 13.133 16.214 1.00 47.09 162 ASP A C 1
ATOM 1257 O O . ASP A 1 162 ? -16.945 11.993 15.938 1.00 47.09 162 ASP A O 1
ATOM 1261 N N . CYS A 1 163 ? -16.965 13.708 17.354 1.00 45.88 163 CYS A N 1
ATOM 1262 C CA . CYS A 1 163 ? -17.974 13.117 18.228 1.00 45.88 163 CYS A CA 1
ATOM 1263 C C . CYS A 1 163 ? -19.369 13.438 17.685 1.00 45.88 163 CYS A C 1
ATOM 1265 O O . CYS A 1 163 ? -19.927 14.492 17.991 1.00 45.88 163 CYS A O 1
ATOM 1267 N N . ILE A 1 164 ? -19.962 12.523 16.919 1.00 49.75 164 ILE A N 1
ATOM 1268 C CA . ILE A 1 164 ? -21.385 12.621 16.582 1.00 49.75 164 ILE A CA 1
ATOM 1269 C C . ILE A 1 164 ? -22.198 12.036 17.738 1.00 49.75 164 ILE A C 1
ATOM 1271 O O . ILE A 1 164 ? -22.382 10.827 17.834 1.00 49.75 164 ILE A O 1
ATOM 1275 N N . LEU A 1 165 ? -22.717 12.901 18.611 1.00 46.66 165 LEU A N 1
ATOM 1276 C CA . LEU A 1 165 ? -23.760 12.507 19.555 1.00 46.66 165 LEU A CA 1
ATOM 1277 C C . LEU A 1 165 ? -25.049 12.247 18.767 1.00 46.66 165 LEU A C 1
ATOM 1279 O O . LEU A 1 165 ? -25.788 13.174 18.449 1.00 46.66 165 LEU A O 1
ATOM 1283 N N . THR A 1 166 ? -25.303 10.990 18.417 1.00 51.00 166 THR A N 1
ATOM 1284 C CA . THR A 1 166 ? -26.654 10.566 18.022 1.00 51.00 166 THR A CA 1
ATOM 1285 C C . THR A 1 166 ? -27.503 10.339 19.280 1.00 51.00 166 THR A C 1
ATOM 1287 O O . THR A 1 166 ? -26.958 10.272 20.383 1.00 51.00 166 THR A O 1
ATOM 1290 N N . ASP A 1 167 ? -28.821 10.158 19.146 1.00 52.34 167 ASP A N 1
ATOM 1291 C CA . ASP A 1 167 ? -29.705 9.785 20.274 1.00 52.34 167 ASP A CA 1
ATOM 1292 C C . ASP A 1 167 ? -29.246 8.492 20.989 1.00 52.34 167 ASP A C 1
ATOM 1294 O O . ASP A 1 167 ? -29.607 8.214 22.133 1.00 52.34 167 ASP A O 1
ATOM 1298 N N . THR A 1 168 ? -28.386 7.715 20.323 1.00 54.25 168 THR A N 1
ATOM 1299 C CA . THR A 1 168 ? -27.519 6.692 20.907 1.00 54.25 168 THR A CA 1
ATOM 1300 C C . THR A 1 168 ? -26.097 7.239 21.105 1.00 54.25 168 THR A C 1
ATOM 1302 O O . THR A 1 168 ? -25.518 7.797 20.183 1.00 54.25 168 THR A O 1
ATOM 1305 N N . PHE A 1 169 ? -25.497 7.069 22.285 1.00 65.00 169 PHE A N 1
ATOM 1306 C CA . PHE A 1 169 ? -24.158 7.561 22.669 1.00 65.00 169 PHE A CA 1
ATOM 1307 C C . PHE A 1 169 ? -22.980 6.964 21.851 1.00 65.00 169 PHE A C 1
ATOM 1309 O O . PHE A 1 169 ? -22.108 6.292 22.404 1.00 65.00 169 PHE A O 1
ATOM 1316 N N . LEU A 1 170 ? -22.942 7.168 20.535 1.00 71.44 170 LEU A N 1
ATOM 1317 C CA . LEU A 1 170 ? -21.894 6.676 19.647 1.00 71.44 170 LEU A CA 1
ATOM 1318 C C . LEU A 1 170 ? -20.735 7.679 19.602 1.00 71.44 170 LEU A C 1
ATOM 1320 O O . LEU A 1 170 ? -20.931 8.860 19.350 1.00 71.44 170 LEU A O 1
ATOM 1324 N N . GLN A 1 171 ? -19.517 7.208 19.856 1.00 74.69 171 GLN A N 1
ATOM 1325 C CA . GLN A 1 171 ? -18.297 8.005 19.721 1.00 74.69 171 GLN A CA 1
ATOM 1326 C C . GLN A 1 171 ? -17.576 7.585 18.443 1.00 74.69 171 GLN A C 1
ATOM 1328 O O . GLN A 1 171 ? -17.388 6.388 18.219 1.00 74.69 171 GLN A O 1
ATOM 1333 N N . ILE A 1 172 ? -17.173 8.554 17.623 1.00 79.38 172 ILE A N 1
ATOM 1334 C CA . ILE A 1 172 ? -16.478 8.321 16.354 1.00 79.38 172 ILE A CA 1
ATOM 1335 C C . ILE A 1 172 ? -15.102 8.995 16.431 1.00 79.38 172 ILE A C 1
ATOM 1337 O O . ILE A 1 172 ? -14.945 10.076 16.997 1.00 79.38 172 ILE A O 1
ATOM 1341 N N . VAL A 1 173 ? -14.081 8.305 15.925 1.00 81.06 173 VAL A N 1
ATOM 1342 C CA . VAL A 1 173 ? -12.712 8.816 15.802 1.00 81.06 173 VAL A CA 1
ATOM 1343 C C . VAL A 1 173 ? -12.261 8.539 14.378 1.00 81.06 173 VAL A C 1
ATOM 1345 O O . VAL A 1 173 ? -12.212 7.378 13.965 1.00 81.06 173 VAL A O 1
ATOM 1348 N N . ASP A 1 174 ? -11.920 9.590 13.639 1.00 80.75 174 ASP A N 1
ATOM 1349 C CA . ASP A 1 174 ? -11.523 9.472 12.246 1.00 80.75 174 ASP A CA 1
ATOM 1350 C C . ASP A 1 174 ? -10.022 9.226 12.124 1.00 80.75 174 ASP A C 1
ATOM 1352 O O . ASP A 1 174 ? -9.183 9.968 12.639 1.00 80.75 174 ASP A O 1
ATOM 1356 N N . ASN A 1 175 ? -9.678 8.182 11.375 1.00 83.38 175 ASN A N 1
ATOM 1357 C CA . ASN A 1 175 ? -8.300 7.825 11.070 1.00 83.38 175 ASN A CA 1
ATOM 1358 C C . ASN A 1 175 ? -8.178 7.398 9.599 1.00 83.38 175 ASN A C 1
ATOM 1360 O O . ASN A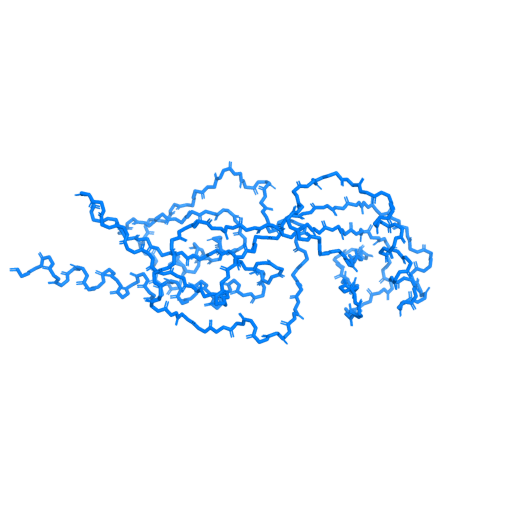 1 175 ? -7.972 6.229 9.281 1.00 83.38 175 ASN A O 1
ATOM 1364 N N . TYR A 1 176 ? -8.355 8.345 8.678 1.00 82.69 176 TYR A N 1
ATOM 1365 C CA . TYR A 1 176 ? -8.281 8.121 7.229 1.00 82.69 176 TYR A CA 1
ATOM 1366 C C . TYR A 1 176 ? -7.565 9.286 6.522 1.00 82.69 176 TYR A C 1
ATOM 1368 O O . TYR A 1 176 ? -7.165 10.253 7.160 1.00 82.69 176 TYR A O 1
ATOM 1376 N N . GLY A 1 177 ? -7.380 9.193 5.198 1.00 80.44 177 GLY A N 1
ATOM 1377 C CA . GLY A 1 177 ? -6.854 10.314 4.401 1.00 80.44 177 GLY A CA 1
ATOM 1378 C C . GLY A 1 177 ? -5.325 10.429 4.377 1.00 80.44 177 GLY A C 1
ATOM 1379 O O . GLY A 1 177 ? -4.783 11.522 4.278 1.00 80.44 177 GLY A O 1
ATOM 1380 N N . HIS A 1 178 ? -4.612 9.305 4.487 1.00 80.75 178 HIS A N 1
ATOM 1381 C CA . HIS A 1 178 ? -3.151 9.281 4.634 1.00 80.75 178 HIS A CA 1
ATOM 1382 C C . HIS A 1 178 ? -2.362 9.423 3.322 1.00 80.75 178 HIS A C 1
ATOM 1384 O O . HIS A 1 178 ? -1.133 9.326 3.352 1.00 80.75 178 HIS A O 1
ATOM 1390 N N . ASP A 1 179 ? -3.028 9.622 2.183 1.00 81.25 179 ASP A N 1
ATOM 1391 C CA . ASP A 1 179 ? -2.420 9.674 0.850 1.00 81.25 179 ASP A CA 1
ATOM 1392 C C . ASP A 1 179 ? -1.455 8.474 0.648 1.00 81.25 179 ASP A C 1
ATOM 1394 O O . ASP A 1 179 ? -1.765 7.342 1.028 1.00 81.25 179 ASP A O 1
ATOM 1398 N N . GLY A 1 180 ? -0.264 8.691 0.087 1.00 80.44 180 GLY A N 1
ATOM 1399 C CA . GLY A 1 180 ? 0.758 7.663 -0.138 1.00 80.44 180 GLY A CA 1
ATOM 1400 C C . GLY A 1 180 ? 1.484 7.157 1.112 1.00 80.44 180 GLY A C 1
ATOM 1401 O O . GLY A 1 180 ? 2.450 6.414 0.971 1.00 80.44 180 GLY A O 1
ATOM 1402 N N . TYR A 1 181 ? 1.063 7.540 2.318 1.00 80.62 181 TYR A N 1
ATOM 1403 C CA . TYR A 1 181 ? 1.806 7.294 3.561 1.00 80.62 181 TYR A CA 1
ATOM 1404 C C . TYR A 1 181 ? 1.108 6.322 4.506 1.00 80.62 181 TYR A C 1
ATOM 1406 O O . TYR A 1 181 ? 1.584 6.095 5.620 1.00 80.62 181 TYR A O 1
ATOM 1414 N N . GLY A 1 182 ? -0.015 5.740 4.076 1.00 81.31 182 GLY A N 1
ATOM 1415 C CA . GLY A 1 182 ? -0.834 4.876 4.922 1.00 81.31 182 GLY A CA 1
ATOM 1416 C C . GLY A 1 182 ? -0.026 3.765 5.593 1.00 81.31 182 GLY A C 1
ATOM 1417 O O . GLY A 1 182 ? -0.136 3.580 6.797 1.00 81.31 182 GLY A O 1
ATOM 1418 N N . VAL A 1 183 ? 0.858 3.089 4.851 1.00 85.06 183 VAL A N 1
ATOM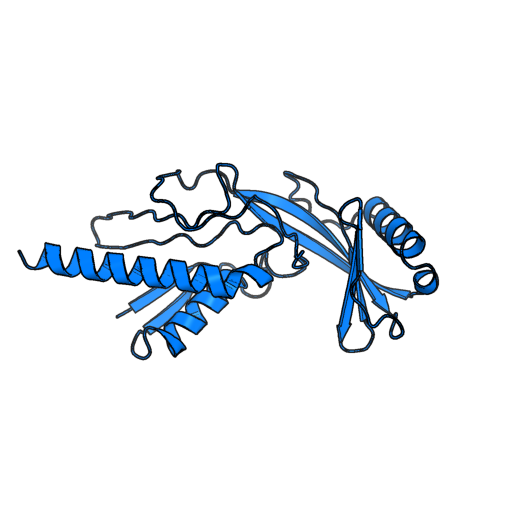 1419 C CA . VAL A 1 183 ? 1.677 1.985 5.386 1.00 85.06 183 VAL A CA 1
ATOM 1420 C C . VAL A 1 183 ? 2.651 2.455 6.469 1.00 85.06 183 VAL A C 1
ATOM 1422 O O . VAL A 1 183 ? 2.707 1.858 7.541 1.00 85.06 183 VAL A O 1
ATOM 1425 N N . SER A 1 184 ? 3.409 3.528 6.224 1.00 82.25 184 SER A N 1
ATOM 1426 C CA . SER A 1 184 ? 4.410 4.021 7.181 1.00 82.25 184 SER A CA 1
ATOM 1427 C C . SER A 1 184 ? 3.777 4.639 8.427 1.00 82.25 184 SER A C 1
ATOM 1429 O O . SER A 1 184 ? 4.351 4.569 9.510 1.00 82.25 184 SER A O 1
ATOM 1431 N N . MET A 1 185 ? 2.597 5.242 8.276 1.00 81.25 185 MET A N 1
ATOM 1432 C CA . MET A 1 185 ? 1.912 5.960 9.350 1.00 81.25 185 MET A CA 1
ATOM 1433 C C . MET A 1 185 ? 0.946 5.081 10.145 1.00 81.25 185 MET A C 1
ATOM 1435 O O . MET A 1 185 ? 0.550 5.486 11.240 1.00 81.25 185 MET A O 1
ATOM 1439 N N . ALA A 1 186 ? 0.573 3.901 9.637 1.00 87.19 186 ALA A N 1
ATOM 1440 C CA . ALA A 1 186 ? -0.447 3.054 10.250 1.00 87.19 186 ALA A CA 1
ATOM 1441 C C . ALA A 1 186 ? -0.195 2.775 11.738 1.00 87.19 186 ALA A C 1
ATOM 1443 O O . ALA A 1 186 ? -1.125 2.975 12.517 1.00 87.19 186 ALA A O 1
ATOM 1444 N N . PRO A 1 187 ? 1.022 2.400 12.194 1.00 89.06 187 PRO A N 1
ATOM 1445 C CA . PRO A 1 187 ? 1.241 2.156 13.613 1.00 89.06 187 PRO A CA 1
ATOM 1446 C C . PRO A 1 187 ? 1.012 3.424 14.441 1.00 89.06 187 PRO A C 1
ATOM 1448 O O . PRO A 1 187 ? 0.167 3.420 15.329 1.00 89.06 187 PRO A O 1
ATOM 1451 N N . GLY A 1 188 ? 1.700 4.527 14.134 1.00 86.50 188 GLY A N 1
ATOM 1452 C CA . GLY A 1 188 ? 1.620 5.757 14.932 1.00 86.50 188 GLY A CA 1
ATOM 1453 C C . GLY A 1 188 ? 0.206 6.337 15.000 1.00 86.50 188 GLY A C 1
ATOM 1454 O O . GLY A 1 188 ? -0.300 6.613 16.086 1.00 86.50 188 GLY A O 1
ATOM 1455 N N . THR A 1 189 ? -0.458 6.443 13.850 1.00 85.06 189 THR A N 1
ATOM 1456 C CA . THR A 1 189 ? -1.811 7.015 13.749 1.00 85.06 189 THR A CA 1
ATOM 1457 C C . THR A 1 189 ? -2.865 6.129 14.402 1.00 85.06 189 THR A C 1
ATOM 1459 O O . THR A 1 189 ? -3.741 6.639 15.094 1.00 85.06 189 THR A O 1
ATOM 1462 N N . ALA A 1 190 ? -2.732 4.800 14.298 1.00 89.62 190 ALA A N 1
ATOM 1463 C CA . ALA A 1 190 ? -3.574 3.873 15.044 1.00 89.62 190 ALA A CA 1
ATOM 1464 C C . ALA A 1 190 ? -3.424 4.053 16.561 1.00 89.62 190 ALA A C 1
ATOM 1466 O O . ALA A 1 190 ? -4.427 4.062 17.265 1.00 89.62 190 ALA A O 1
ATOM 1467 N N . SER A 1 191 ? -2.196 4.220 17.066 1.00 89.50 191 SER A N 1
ATOM 1468 C CA . SER A 1 191 ? -1.945 4.458 18.497 1.00 89.50 191 SER A CA 1
ATOM 1469 C C . SER A 1 191 ? -2.692 5.681 19.002 1.00 89.50 191 SER A C 1
ATOM 1471 O O . SER A 1 191 ? -3.346 5.631 20.040 1.00 89.50 191 SER A O 1
ATOM 1473 N N . GLU A 1 192 ? -2.559 6.776 18.266 1.00 85.50 192 GLU A N 1
ATOM 1474 C CA . GLU A 1 192 ? -3.127 8.058 18.644 1.00 85.50 192 GLU A CA 1
ATOM 1475 C C . GLU A 1 192 ? -4.659 8.011 18.580 1.00 85.50 192 GLU A C 1
ATOM 1477 O O . GLU A 1 192 ? -5.311 8.350 19.562 1.00 85.50 192 GLU A O 1
ATOM 1482 N N . ALA A 1 193 ? -5.235 7.451 17.508 1.00 85.25 193 ALA A N 1
ATOM 1483 C CA . ALA A 1 193 ? -6.680 7.240 17.394 1.00 85.25 193 ALA A CA 1
ATOM 1484 C C . ALA A 1 193 ? -7.250 6.415 18.564 1.00 85.25 193 ALA A C 1
ATOM 1486 O O . ALA A 1 193 ? -8.307 6.734 19.110 1.00 85.25 193 ALA A O 1
ATOM 1487 N N . ILE A 1 194 ? -6.540 5.360 18.979 1.00 88.44 194 ILE A N 1
ATOM 1488 C CA . ILE A 1 194 ? -6.957 4.512 20.101 1.00 88.44 194 ILE A CA 1
ATOM 1489 C C . ILE A 1 194 ? -6.876 5.272 21.427 1.00 88.44 194 ILE A C 1
ATOM 1491 O O . ILE A 1 194 ? -7.819 5.213 22.217 1.00 88.44 194 ILE A O 1
ATOM 1495 N N . HIS A 1 195 ? -5.787 6.004 21.680 1.00 86.94 195 HIS A N 1
ATOM 1496 C CA . HIS A 1 195 ? -5.668 6.835 22.880 1.00 86.94 195 HIS A CA 1
ATOM 1497 C C . HIS A 1 195 ? -6.793 7.863 22.963 1.00 86.94 195 HIS A C 1
ATOM 1499 O O . HIS A 1 195 ? -7.420 7.999 24.015 1.00 86.94 195 HIS A O 1
ATOM 1505 N N . THR A 1 196 ? -7.098 8.530 21.852 1.00 82.00 196 THR A N 1
ATOM 1506 C CA . THR A 1 196 ? -8.238 9.435 21.759 1.00 82.00 196 THR A CA 1
ATOM 1507 C C . THR A 1 196 ? -9.545 8.723 22.101 1.00 82.00 196 THR A C 1
ATOM 1509 O O . THR A 1 196 ? -10.288 9.196 22.961 1.00 82.00 196 THR A O 1
ATOM 1512 N N . ALA A 1 197 ? -9.823 7.571 21.485 1.00 82.06 197 ALA A N 1
ATOM 1513 C CA . ALA A 1 197 ? -11.048 6.814 21.739 1.00 82.06 197 ALA A CA 1
ATOM 1514 C C . ALA A 1 197 ? -11.192 6.431 23.225 1.00 82.06 197 ALA A C 1
ATOM 1516 O O . ALA A 1 197 ? -12.267 6.572 23.809 1.00 82.06 197 ALA A O 1
ATOM 1517 N N . ILE A 1 198 ? -10.097 6.016 23.874 1.00 84.25 198 ILE A N 1
ATOM 1518 C CA . ILE A 1 198 ? -10.065 5.697 25.311 1.00 84.25 198 ILE A CA 1
ATOM 1519 C C . ILE A 1 198 ? -10.376 6.930 26.164 1.00 84.25 198 ILE A C 1
ATOM 1521 O O . ILE A 1 198 ? -11.172 6.851 27.107 1.00 84.25 198 ILE A O 1
ATOM 1525 N N . GLN A 1 199 ? -9.754 8.069 25.856 1.00 81.81 199 GLN A N 1
ATOM 1526 C CA . GLN A 1 199 ? -9.983 9.318 26.583 1.00 81.81 199 GLN A CA 1
ATOM 1527 C C . GLN A 1 199 ? -11.442 9.767 26.468 1.00 81.81 199 GLN A C 1
ATOM 1529 O O . GLN A 1 199 ? -12.053 10.125 27.476 1.00 81.81 199 GLN A O 1
ATOM 1534 N N . LEU A 1 200 ? -12.021 9.692 25.268 1.00 76.56 200 LEU A N 1
ATOM 1535 C CA . LEU A 1 200 ? -13.427 10.013 25.029 1.00 76.56 200 LEU A CA 1
ATOM 1536 C C . LEU A 1 200 ? -14.358 9.090 25.814 1.00 76.56 200 LEU A C 1
ATOM 1538 O O . LEU A 1 200 ? -15.262 9.566 26.503 1.00 76.56 200 LEU A O 1
ATOM 1542 N N . HIS A 1 201 ? -14.119 7.780 25.776 1.00 77.62 201 HIS A N 1
ATOM 1543 C CA . HIS A 1 201 ? -14.929 6.816 26.516 1.00 77.62 201 HIS A CA 1
ATOM 1544 C C . HIS A 1 201 ? -14.879 7.064 28.034 1.00 77.62 201 HIS A C 1
ATOM 1546 O O . HIS A 1 201 ? -15.896 7.025 28.734 1.00 77.62 201 HIS A O 1
ATOM 1552 N N . THR A 1 202 ? -13.691 7.388 28.550 1.00 76.50 202 THR A N 1
ATOM 1553 C CA . THR A 1 202 ? -13.480 7.708 29.969 1.00 76.50 202 THR A CA 1
ATOM 1554 C C . THR A 1 202 ? -14.197 9.002 30.370 1.00 76.50 202 THR A C 1
ATOM 1556 O O . THR A 1 202 ? -14.824 9.056 31.424 1.00 76.50 202 THR A O 1
ATOM 1559 N N . ARG A 1 203 ? -14.170 10.039 29.523 1.00 69.25 203 ARG A N 1
ATOM 1560 C CA . ARG A 1 203 ? -14.874 11.307 29.783 1.00 69.25 203 ARG A CA 1
ATOM 1561 C C . ARG A 1 203 ? -16.392 11.121 29.802 1.00 69.25 203 ARG A C 1
ATOM 1563 O O . ARG A 1 203 ? -17.051 11.597 30.722 1.00 69.25 203 ARG A O 1
ATOM 1570 N N . SER A 1 204 ? -16.951 10.388 2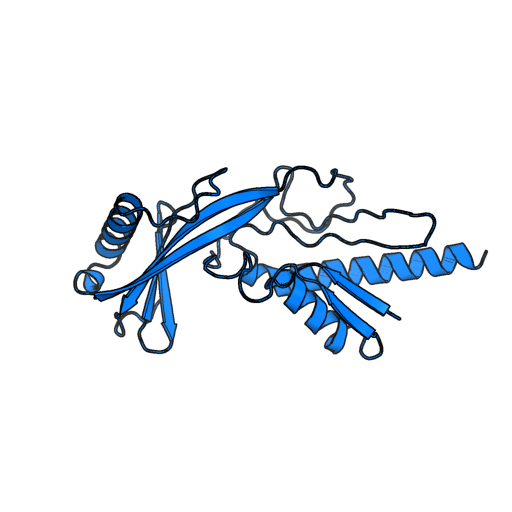8.840 1.00 63.12 204 SER A N 1
ATOM 1571 C CA . SER A 1 204 ? -18.401 10.160 28.773 1.00 63.12 204 SER A CA 1
ATOM 1572 C C . SER A 1 204 ? -18.930 9.297 29.917 1.00 63.12 204 SER A C 1
ATOM 1574 O O . SER A 1 204 ? -20.006 9.581 30.437 1.00 63.12 204 SER A O 1
ATOM 1576 N N . SER A 1 205 ? -18.167 8.298 30.369 1.00 58.88 205 SER A N 1
ATOM 1577 C CA . SER A 1 205 ? -18.552 7.466 31.521 1.00 58.88 205 SER A CA 1
ATOM 1578 C C . SER A 1 205 ? -18.531 8.208 32.865 1.00 58.88 205 SER A C 1
ATOM 1580 O O . SER A 1 205 ? -19.172 7.760 33.818 1.00 58.88 205 SER A O 1
ATOM 1582 N N . PHE A 1 206 ? -17.822 9.339 32.952 1.00 53.06 206 PHE A N 1
ATOM 1583 C CA . PHE A 1 206 ? -17.834 10.221 34.121 1.00 53.06 206 PHE A CA 1
ATOM 1584 C C . PHE A 1 206 ? -19.057 11.149 34.126 1.00 53.06 206 PHE A C 1
ATOM 1586 O O . PHE A 1 206 ? -19.678 11.337 35.166 1.00 53.06 206 PHE A O 1
ATOM 1593 N N . VAL A 1 207 ? -19.436 11.678 32.958 1.00 52.50 207 VAL A N 1
ATOM 1594 C CA . VAL A 1 207 ? -20.606 12.559 32.797 1.00 52.50 207 VAL A CA 1
ATOM 1595 C C . VAL A 1 207 ? -21.921 11.802 32.997 1.00 52.50 207 VAL A C 1
ATOM 1597 O O . VAL A 1 207 ? -22.848 12.354 33.568 1.00 52.50 207 VAL A O 1
ATOM 1600 N N . SER A 1 208 ? -22.004 10.526 32.608 1.00 49.25 208 SER A N 1
ATOM 1601 C CA . SER A 1 208 ? -23.218 9.714 32.795 1.00 49.25 208 SER A CA 1
ATOM 1602 C C . SER A 1 208 ? -23.464 9.242 34.239 1.00 49.25 208 SER A C 1
ATOM 1604 O O . SER A 1 208 ? -24.431 8.523 34.478 1.00 49.25 208 SER A O 1
ATOM 1606 N N . LYS A 1 209 ? -22.548 9.525 35.178 1.00 46.62 209 LYS A N 1
ATOM 1607 C CA . LYS A 1 209 ? -22.624 9.103 36.592 1.00 46.62 209 LYS A CA 1
ATOM 1608 C C . LYS A 1 209 ? -22.940 10.248 37.565 1.00 46.62 209 LYS A C 1
ATOM 1610 O O . LYS A 1 209 ? -23.048 9.983 38.761 1.00 46.62 209 LYS A O 1
ATOM 1615 N N . LEU A 1 210 ? -23.048 11.477 37.065 1.00 41.19 210 LEU A N 1
ATOM 1616 C CA . LEU A 1 210 ? -23.535 12.657 37.787 1.00 41.19 210 LEU A CA 1
ATOM 1617 C C . LEU A 1 210 ? -25.010 12.883 37.444 1.00 41.19 210 LEU A C 1
ATOM 1619 O O . LEU A 1 210 ? -25.738 13.333 38.353 1.00 41.19 210 LEU A O 1
#

Secondary structure (DSSP, 8-state):
-EEEEE--SHHHHHHHHHIIIII-TTSEEEEE-S-SSS-TTSS--------TT----------S--EEEEEEEEEEEE-TT--S-EE-STT-EEEE-GGGEEEEE---EET----SPPHHHHHHHHHHHHHH-GGGTTPEEEEEEEEEEEEE-SSSS--B------SS-----B---BGGGHHHHHHHHHHHHHHHHHHHHHHHHHHTT-

Foldseek 3Di:
DEEEQEFLALQSVLLQVCCCPPNPVPYHYHYDYPDNVAHLNPPLAQDPDPDPQDDEADADDDPPPDWWWWKWKKWKWQALVDDDWDADPQRFIWAADPPRIIITYTHTHTRDPDQDDDPVRVVVSQVVNCVVPVSCVPIGTPDMGMHIFTADDDRHQHWYWDQDDDVPRDGDTDQGHCGSNCNVCSNVSSVSSVVVVVVVVVVVVVVVVD

Sequence (210 aa):
MKIAVVGGGVIGLTTAFRLQYEFMRNAEITVFAESFDNIVSYTAAGIFRVGTSYCGASETNTSLNSILYFFNCNLIVNAPWIKMFCYGELDTYVIPNLNGAVTLGGTRNFDCENMTICPYESAAIFARCRKLIPSLANAQLIRQEVGLRPHREGEKNKLQIDCILTDTFLQIVDNYGHDGYGVSMAPGTASEAIHTAIQLHTRSSFVSKL

Organism: Ooceraea biroi (NCBI:txid2015173)

pLDDT: mean 80.05, std 16.39, range [40.16, 97.94]

Radius of gyration: 19.93 Å; chains: 1; bounding box: 50×35×60 Å